Protein AF-A0A7S7UUS6-F1 (afdb_monomer_lite)

Structure (mmCIF, N/CA/C/O backbone):
data_AF-A0A7S7UUS6-F1
#
_entry.id   AF-A0A7S7UUS6-F1
#
loop_
_atom_site.group_PDB
_atom_site.id
_atom_site.type_symbol
_atom_site.label_atom_id
_atom_site.label_alt_id
_atom_site.label_comp_id
_atom_site.label_asym_id
_atom_site.label_entity_id
_atom_site.label_seq_id
_atom_site.pdbx_PDB_ins_code
_atom_site.Cartn_x
_atom_site.Cartn_y
_atom_site.Cartn_z
_atom_site.occupancy
_atom_site.B_iso_or_equiv
_atom_site.auth_seq_id
_atom_site.auth_comp_id
_atom_site.auth_asym_id
_atom_site.auth_atom_id
_atom_site.pdbx_PDB_model_num
ATOM 1 N N . MET A 1 1 ? 30.362 23.686 -60.561 1.00 50.06 1 MET A N 1
ATOM 2 C CA . MET A 1 1 ? 28.985 23.360 -60.130 1.00 50.06 1 MET A CA 1
ATOM 3 C C . MET A 1 1 ? 28.609 24.338 -59.029 1.00 50.06 1 MET A C 1
ATOM 5 O O . MET A 1 1 ? 29.158 24.234 -57.942 1.00 50.06 1 MET A O 1
ATOM 9 N N . VAL A 1 2 ? 27.792 25.351 -59.327 1.00 59.81 2 VAL A N 1
ATOM 10 C CA . VAL A 1 2 ? 27.367 26.347 -58.330 1.00 59.81 2 VAL A CA 1
ATOM 11 C C . VAL A 1 2 ? 26.085 25.824 -57.694 1.00 59.81 2 VAL A C 1
ATOM 13 O O . VAL A 1 2 ? 25.055 25.750 -58.357 1.00 59.81 2 VAL A O 1
ATOM 16 N N . ILE A 1 3 ? 26.161 25.392 -56.437 1.00 58.44 3 ILE A N 1
ATOM 17 C CA . ILE A 1 3 ? 24.969 25.032 -55.665 1.00 58.44 3 ILE A CA 1
ATOM 18 C C . ILE A 1 3 ? 24.222 26.340 -55.393 1.00 58.44 3 ILE A C 1
ATOM 20 O O . ILE A 1 3 ? 24.791 27.273 -54.828 1.00 58.44 3 ILE A O 1
ATOM 24 N N . SER A 1 4 ? 22.975 26.444 -55.849 1.00 74.62 4 SER A N 1
ATOM 25 C CA . SER A 1 4 ? 22.179 27.656 -55.666 1.00 74.62 4 SER A CA 1
ATOM 26 C C . SER A 1 4 ? 21.841 27.857 -54.185 1.00 74.62 4 SER A C 1
ATOM 28 O O . SER A 1 4 ? 21.568 26.901 -53.458 1.00 74.62 4 SER A O 1
ATOM 30 N N . ALA A 1 5 ? 21.822 29.113 -53.730 1.00 77.25 5 ALA A N 1
ATOM 31 C CA . ALA A 1 5 ? 21.493 29.464 -52.343 1.00 77.25 5 ALA A CA 1
ATOM 32 C C . ALA A 1 5 ? 20.128 28.903 -51.887 1.00 77.25 5 ALA A C 1
ATOM 34 O O . ALA A 1 5 ? 19.938 28.592 -50.714 1.00 77.25 5 ALA A O 1
ATOM 35 N N . ALA A 1 6 ? 19.198 28.700 -52.827 1.00 75.81 6 ALA A N 1
ATOM 36 C CA . ALA A 1 6 ? 17.907 28.067 -52.574 1.00 75.81 6 ALA A CA 1
ATOM 37 C C . ALA A 1 6 ? 18.034 26.595 -52.139 1.00 75.81 6 ALA A C 1
ATOM 39 O O . ALA A 1 6 ? 17.343 26.170 -51.216 1.00 75.81 6 ALA A O 1
ATOM 40 N N . VAL A 1 7 ? 18.945 25.832 -52.754 1.00 80.69 7 VAL A N 1
ATOM 41 C CA . VAL A 1 7 ? 19.199 24.430 -52.384 1.00 80.69 7 VAL A CA 1
ATOM 42 C C . VAL A 1 7 ? 19.843 24.355 -51.001 1.00 80.69 7 VAL A C 1
ATOM 44 O O . VAL A 1 7 ? 19.446 23.526 -50.187 1.00 80.69 7 VAL A O 1
ATOM 47 N N . LEU A 1 8 ? 20.775 25.263 -50.696 1.00 84.12 8 LEU A N 1
ATOM 48 C CA . LEU A 1 8 ? 21.410 25.325 -49.379 1.00 84.12 8 LEU A CA 1
ATOM 49 C C . LEU A 1 8 ? 20.392 25.646 -48.268 1.00 84.12 8 LEU A C 1
ATOM 51 O O . LEU A 1 8 ? 20.372 24.974 -47.239 1.00 84.12 8 LEU A O 1
ATOM 55 N N . ASN A 1 9 ? 19.497 26.611 -48.501 1.00 85.56 9 ASN A N 1
ATOM 56 C CA . ASN A 1 9 ? 18.439 26.961 -47.549 1.00 85.56 9 ASN A CA 1
ATOM 57 C C . ASN A 1 9 ? 17.437 25.818 -47.339 1.00 85.56 9 ASN A C 1
ATOM 59 O O . ASN A 1 9 ? 17.057 25.545 -46.202 1.00 85.56 9 ASN A O 1
ATOM 63 N N . ALA A 1 10 ? 17.040 25.115 -48.404 1.00 88.19 10 ALA A N 1
ATOM 64 C CA . ALA A 1 10 ? 16.138 23.971 -48.289 1.00 88.19 10 ALA A CA 1
ATOM 65 C C . ALA A 1 10 ? 16.752 22.843 -47.440 1.00 88.19 10 ALA A C 1
ATOM 67 O O . ALA A 1 10 ? 16.082 22.288 -46.570 1.00 88.19 10 ALA A O 1
ATOM 68 N N . VAL A 1 11 ? 18.043 22.549 -47.634 1.00 89.75 11 VAL A N 1
ATOM 69 C CA . VAL A 1 11 ? 18.764 21.537 -46.846 1.00 89.75 11 VAL A CA 1
ATOM 70 C C . VAL A 1 11 ? 18.838 21.931 -45.368 1.00 89.75 11 VAL A C 1
ATOM 72 O O . VAL A 1 11 ? 18.567 21.099 -44.503 1.00 89.75 11 VAL A O 1
ATOM 75 N N . LEU A 1 12 ? 19.130 23.198 -45.059 1.00 90.69 12 LEU A N 1
ATOM 76 C CA . LEU A 1 12 ? 19.185 23.683 -43.675 1.00 90.69 12 LEU A CA 1
ATOM 77 C C . LEU A 1 12 ? 17.830 23.586 -42.962 1.00 90.69 12 LEU A C 1
ATOM 79 O O . LEU A 1 12 ? 17.784 23.179 -41.803 1.00 90.69 12 LEU A O 1
ATOM 83 N N . VAL A 1 13 ? 16.726 23.894 -43.651 1.00 92.12 13 VAL A N 1
ATOM 84 C CA . VAL A 1 13 ? 15.372 23.759 -43.087 1.00 92.12 13 VAL A CA 1
ATOM 85 C C . VAL A 1 13 ? 15.042 22.298 -42.783 1.00 92.12 13 VAL A C 1
ATOM 87 O O . VAL A 1 13 ? 14.530 21.999 -41.706 1.00 92.12 13 VAL A O 1
ATOM 90 N N . VAL A 1 14 ? 15.372 21.373 -43.689 1.00 91.81 14 VAL A N 1
ATOM 91 C CA . VAL A 1 14 ? 15.135 19.937 -43.469 1.0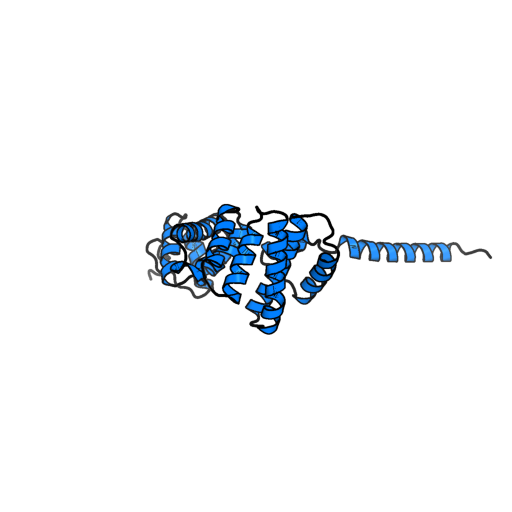0 91.81 14 VAL A CA 1
ATOM 92 C C . VAL A 1 14 ? 15.959 19.416 -42.291 1.00 91.81 14 VAL A C 1
ATOM 94 O O . VAL A 1 14 ? 15.425 18.698 -41.448 1.00 91.81 14 VAL A O 1
ATOM 97 N N . ILE A 1 15 ? 17.227 19.822 -42.177 1.00 92.81 15 ILE A N 1
ATOM 98 C CA . ILE A 1 15 ? 18.087 19.454 -41.043 1.00 92.81 15 ILE A CA 1
ATOM 99 C C . ILE A 1 15 ? 17.535 20.030 -39.732 1.00 92.81 15 ILE A C 1
ATOM 101 O O . ILE A 1 15 ? 17.472 19.314 -38.734 1.00 92.81 15 ILE A O 1
ATOM 105 N N . ALA A 1 16 ? 17.082 21.286 -39.728 1.00 89.06 16 ALA A N 1
ATOM 106 C CA . ALA A 1 16 ? 16.496 21.912 -38.547 1.00 89.06 16 ALA A CA 1
ATOM 107 C C . ALA A 1 16 ? 15.200 21.212 -38.106 1.00 89.06 16 ALA A C 1
ATOM 109 O O . ALA A 1 16 ? 15.020 20.955 -36.919 1.00 89.06 16 ALA A O 1
ATOM 110 N N . LEU A 1 17 ? 14.323 20.840 -39.044 1.00 89.62 17 LEU A N 1
ATOM 111 C CA . LEU A 1 17 ? 13.098 20.089 -38.747 1.00 89.62 17 LEU A CA 1
ATOM 112 C C . LEU A 1 17 ? 13.398 18.667 -38.249 1.00 89.62 17 LEU A C 1
ATOM 114 O O . LEU A 1 17 ? 12.774 18.207 -37.290 1.00 89.62 17 LEU A O 1
ATOM 118 N N . ALA A 1 18 ? 14.377 17.980 -38.841 1.00 87.50 18 ALA A N 1
ATOM 119 C CA . ALA A 1 18 ? 14.818 16.663 -38.382 1.00 87.50 18 ALA A CA 1
ATOM 120 C C . ALA A 1 18 ? 15.429 16.726 -36.970 1.00 87.50 18 ALA A C 1
ATOM 122 O O . ALA A 1 18 ? 15.147 15.882 -36.121 1.00 87.50 18 ALA A O 1
ATOM 123 N N . TRP A 1 19 ? 16.216 17.763 -36.681 1.00 87.81 19 TRP A N 1
ATOM 124 C CA . TRP A 1 19 ? 16.786 17.972 -35.354 1.00 87.81 19 TRP A CA 1
ATOM 125 C C . TRP A 1 19 ? 15.713 18.336 -34.325 1.00 87.81 19 TRP A C 1
ATOM 127 O O . TRP A 1 19 ? 15.674 17.737 -33.256 1.00 87.81 19 TRP A O 1
ATOM 137 N N . LEU A 1 20 ? 14.788 19.245 -34.654 1.00 83.25 20 LEU A N 1
ATOM 138 C CA . LEU A 1 20 ? 13.683 19.622 -33.768 1.00 83.25 20 LEU A CA 1
ATOM 139 C C . LEU A 1 20 ? 12.776 18.433 -33.449 1.00 83.25 20 LEU A C 1
ATOM 141 O O . LEU A 1 20 ? 12.403 18.258 -32.295 1.00 83.25 20 LEU A O 1
ATOM 145 N N . THR A 1 21 ? 12.459 17.587 -34.430 1.00 76.06 21 THR A N 1
ATOM 146 C CA . THR A 1 21 ? 11.671 16.366 -34.191 1.00 76.06 21 THR A CA 1
ATOM 147 C C . THR A 1 21 ? 12.442 15.350 -33.342 1.00 76.06 21 THR A C 1
ATOM 149 O O . THR A 1 21 ? 11.887 14.797 -32.391 1.00 76.06 21 THR A O 1
ATOM 152 N N . SER A 1 22 ? 13.741 15.161 -33.586 1.00 75.00 22 SER A N 1
ATOM 153 C CA . SER A 1 22 ? 14.595 14.301 -32.755 1.00 75.00 22 SER A CA 1
ATOM 154 C C . SER A 1 22 ? 14.717 14.805 -31.313 1.00 75.00 22 SER A C 1
ATOM 156 O O . SER A 1 22 ? 14.600 14.022 -30.374 1.00 75.00 22 SER A O 1
ATOM 158 N N . VAL A 1 23 ? 14.938 16.104 -31.110 1.00 72.75 23 VAL A N 1
ATOM 159 C CA . VAL A 1 23 ? 15.087 16.694 -29.774 1.00 72.75 23 VAL A CA 1
ATOM 160 C C . VAL A 1 23 ? 13.751 16.732 -29.049 1.00 72.75 23 VAL A C 1
ATOM 162 O O . VAL A 1 23 ? 13.701 16.312 -27.901 1.00 72.75 23 VAL A O 1
ATOM 165 N N . ALA A 1 24 ? 12.661 17.127 -29.713 1.00 62.81 24 ALA A N 1
ATOM 166 C CA . ALA A 1 24 ? 11.320 17.116 -29.130 1.00 62.81 24 ALA A CA 1
ATOM 167 C C . ALA A 1 24 ? 10.922 15.708 -28.665 1.00 62.81 24 ALA A C 1
ATOM 169 O O . ALA A 1 24 ? 10.444 15.525 -27.548 1.00 62.81 24 ALA A O 1
ATOM 170 N N . THR A 1 25 ? 11.180 14.675 -29.472 1.00 61.88 25 THR A N 1
ATOM 171 C CA . THR A 1 25 ? 10.894 13.293 -29.051 1.00 61.88 25 THR A CA 1
ATOM 172 C C . THR A 1 25 ? 11.763 12.812 -27.889 1.00 61.88 25 THR A C 1
ATOM 174 O O . THR A 1 25 ? 11.398 11.824 -27.256 1.00 61.88 25 THR A O 1
ATOM 177 N N . TYR A 1 26 ? 12.880 13.479 -27.590 1.00 59.19 26 TYR A N 1
ATOM 178 C CA . TYR A 1 26 ? 13.732 13.182 -26.440 1.00 59.19 26 TYR A CA 1
ATOM 179 C C . TYR A 1 26 ? 13.331 13.992 -25.198 1.00 59.19 26 TYR A C 1
ATOM 181 O O . TYR A 1 26 ? 13.219 13.427 -24.115 1.00 59.19 26 TYR A O 1
ATOM 189 N N . THR A 1 27 ? 13.053 15.290 -25.347 1.00 57.81 27 THR A N 1
ATOM 190 C CA . THR A 1 27 ? 12.687 16.189 -24.240 1.00 57.81 27 THR A CA 1
ATOM 191 C C . THR A 1 27 ? 11.261 15.986 -23.736 1.00 57.81 27 THR A C 1
ATOM 193 O O . THR A 1 27 ? 11.010 16.223 -22.559 1.00 57.81 27 THR A O 1
ATOM 196 N N . PHE A 1 28 ? 10.335 15.521 -24.582 1.00 55.62 28 PHE A N 1
ATOM 197 C CA . PHE A 1 28 ? 8.944 15.259 -24.188 1.00 55.62 28 PHE A CA 1
ATOM 198 C C . PHE A 1 28 ? 8.675 13.805 -23.771 1.00 55.62 28 PHE A C 1
ATOM 200 O O . PHE A 1 28 ? 7.521 13.437 -23.545 1.00 55.62 28 PHE A O 1
ATOM 207 N N . ARG A 1 29 ? 9.705 12.954 -23.651 1.00 57.94 29 ARG A N 1
ATOM 208 C CA . ARG A 1 29 ? 9.532 11.627 -23.042 1.00 57.94 29 ARG A CA 1
ATOM 209 C C . ARG A 1 29 ? 9.483 11.784 -21.523 1.00 57.94 29 ARG A C 1
ATOM 211 O O . ARG A 1 29 ? 10.458 12.276 -20.958 1.00 57.94 29 ARG A O 1
ATOM 218 N N . PRO A 1 30 ? 8.399 11.356 -20.853 1.00 60.53 30 PRO A N 1
ATOM 219 C CA . PRO A 1 30 ? 8.349 11.402 -19.400 1.00 60.53 30 PRO A CA 1
ATOM 220 C C . PRO A 1 30 ? 9.488 10.551 -18.837 1.00 60.53 30 PRO A C 1
ATOM 222 O O . PRO A 1 30 ? 9.716 9.421 -19.284 1.00 60.53 30 PRO A O 1
ATOM 225 N N . THR A 1 31 ? 10.233 11.103 -17.881 1.00 72.25 31 THR A N 1
ATOM 226 C CA . THR A 1 31 ? 11.317 10.360 -17.242 1.00 72.25 31 THR A CA 1
ATOM 227 C C . THR A 1 31 ? 10.737 9.220 -16.408 1.00 72.25 31 THR A C 1
ATOM 229 O O . THR A 1 31 ? 9.575 9.242 -15.997 1.00 72.25 31 THR A O 1
ATOM 232 N N . LEU A 1 32 ? 11.556 8.215 -16.095 1.00 69.62 32 LEU A N 1
ATOM 233 C CA . LEU A 1 32 ? 11.153 7.130 -15.195 1.00 69.62 32 LEU A CA 1
ATOM 234 C C . LEU A 1 32 ? 10.630 7.661 -13.847 1.00 69.62 32 LEU A C 1
ATOM 236 O O . LEU A 1 32 ? 9.709 7.096 -13.261 1.00 69.62 32 LEU A O 1
ATOM 240 N N . GLN A 1 33 ? 11.220 8.760 -13.376 1.00 68.75 33 GLN A N 1
ATOM 241 C CA . GLN A 1 33 ? 10.812 9.451 -12.161 1.00 68.75 33 GLN A CA 1
ATOM 242 C C . GLN A 1 33 ? 9.447 10.127 -12.322 1.00 68.75 33 GLN A C 1
ATOM 244 O O . GLN A 1 33 ? 8.624 10.021 -11.413 1.00 68.75 33 GLN A O 1
ATOM 249 N N . ASP A 1 34 ? 9.184 10.769 -13.462 1.00 72.25 34 ASP A N 1
ATOM 250 C CA . ASP A 1 34 ? 7.885 11.392 -13.727 1.00 72.25 34 ASP A CA 1
ATOM 251 C C . ASP A 1 34 ? 6.790 10.331 -13.709 1.00 72.25 34 ASP A C 1
ATOM 253 O O . ASP A 1 34 ? 5.823 10.461 -12.961 1.00 72.25 34 ASP A O 1
ATOM 257 N N . ILE A 1 35 ? 6.988 9.226 -14.430 1.00 74.62 35 ILE A N 1
ATOM 258 C CA . ILE A 1 35 ? 6.028 8.116 -14.488 1.00 74.62 35 ILE A CA 1
ATOM 259 C C . ILE A 1 35 ? 5.800 7.526 -13.100 1.00 74.62 35 ILE A C 1
ATOM 261 O O . ILE A 1 35 ? 4.656 7.390 -12.680 1.00 74.62 35 ILE A O 1
ATOM 265 N N . ALA A 1 36 ? 6.866 7.237 -12.349 1.00 65.00 36 ALA A N 1
ATOM 266 C CA . ALA A 1 36 ? 6.735 6.771 -10.973 1.00 65.00 36 ALA A CA 1
ATOM 267 C C . ALA A 1 36 ? 5.940 7.769 -10.108 1.00 65.00 36 ALA A C 1
ATOM 269 O O . ALA A 1 36 ? 5.093 7.353 -9.322 1.00 65.00 36 ALA A O 1
ATOM 270 N N . SER A 1 37 ? 6.138 9.079 -10.291 1.00 66.38 37 SER A N 1
ATOM 271 C CA . SER A 1 37 ? 5.377 10.112 -9.577 1.00 66.38 37 SER A CA 1
ATOM 272 C C . SER A 1 37 ? 3.889 10.130 -9.933 1.00 66.38 37 SER A C 1
ATOM 274 O O . SER A 1 37 ? 3.052 10.249 -9.039 1.00 66.38 37 SER A O 1
ATOM 276 N N . HIS A 1 38 ? 3.548 9.955 -11.210 1.00 73.75 38 HIS A N 1
ATOM 277 C CA . HIS A 1 38 ? 2.165 9.862 -11.669 1.00 73.75 38 HIS A CA 1
ATOM 278 C C . HIS A 1 38 ? 1.498 8.570 -11.170 1.00 73.75 38 HIS A C 1
ATOM 280 O O . HIS A 1 38 ? 0.362 8.596 -10.695 1.00 73.75 38 HIS A O 1
ATOM 286 N N . LEU A 1 39 ? 2.229 7.451 -11.164 1.00 70.12 39 LEU A N 1
ATOM 287 C CA . LEU A 1 39 ? 1.765 6.187 -10.587 1.00 70.12 39 LEU A CA 1
ATOM 288 C C . LEU A 1 39 ? 1.494 6.298 -9.084 1.00 70.12 39 LEU A C 1
ATOM 290 O O . LEU A 1 39 ? 0.480 5.791 -8.607 1.00 70.12 39 LEU A O 1
ATOM 294 N N . MET A 1 40 ? 2.349 7.008 -8.342 1.00 64.94 40 MET A N 1
ATOM 295 C CA . MET A 1 40 ? 2.120 7.295 -6.922 1.00 64.94 40 MET A CA 1
ATOM 296 C C . MET A 1 40 ? 0.867 8.156 -6.684 1.00 64.94 40 MET A C 1
ATOM 298 O O . MET A 1 40 ? 0.276 8.071 -5.611 1.00 64.94 40 MET A O 1
ATOM 302 N N . ARG A 1 41 ? 0.423 8.944 -7.675 1.00 67.31 41 ARG A N 1
ATOM 303 C CA . ARG A 1 41 ? -0.845 9.700 -7.641 1.00 67.31 41 ARG A CA 1
ATOM 304 C C . ARG A 1 41 ? -2.073 8.875 -8.050 1.00 67.31 41 ARG A C 1
ATOM 306 O O . ARG A 1 41 ? -3.181 9.403 -8.055 1.00 67.31 41 ARG A O 1
ATOM 313 N N . GLY A 1 42 ? -1.900 7.593 -8.376 1.00 63.09 42 GLY A N 1
ATOM 314 C CA . GLY A 1 42 ? -2.994 6.708 -8.784 1.00 63.09 42 GLY A CA 1
ATOM 315 C C . GLY A 1 42 ? -3.445 6.898 -10.234 1.00 63.09 42 GLY A C 1
ATOM 316 O O . GLY A 1 42 ? -4.527 6.439 -10.604 1.00 63.09 42 GLY A O 1
ATOM 317 N N . GLU A 1 43 ? -2.638 7.561 -11.066 1.00 71.81 43 GLU A N 1
ATOM 318 C CA . GLU A 1 43 ? -2.938 7.707 -12.487 1.00 71.81 43 GLU A CA 1
ATOM 319 C C . GLU A 1 43 ? -2.866 6.348 -13.200 1.00 71.81 43 GLU A C 1
ATOM 321 O O . GLU A 1 43 ? -1.993 5.511 -12.941 1.00 71.81 43 GLU A O 1
ATOM 326 N N . ARG A 1 44 ? -3.819 6.110 -14.107 1.00 70.38 44 ARG A N 1
ATOM 327 C CA . ARG A 1 44 ? -3.876 4.871 -14.886 1.00 70.38 44 ARG A CA 1
ATOM 328 C C . ARG A 1 44 ? -2.914 4.967 -16.061 1.00 70.38 44 ARG A C 1
ATOM 330 O O . ARG A 1 44 ? -3.016 5.882 -16.870 1.00 70.38 44 ARG A O 1
ATOM 337 N N . TYR A 1 45 ? -2.031 3.983 -16.168 1.00 77.38 45 TYR A N 1
ATOM 338 C CA . TYR A 1 45 ? -1.130 3.815 -17.302 1.00 77.38 45 TYR A CA 1
ATOM 339 C C . TYR A 1 45 ? -1.433 2.513 -18.028 1.00 77.38 45 TYR A C 1
ATOM 341 O O . TYR A 1 45 ? -1.765 1.505 -17.397 1.00 77.38 45 TYR A O 1
ATOM 349 N N . ASP A 1 46 ? -1.275 2.560 -19.348 1.00 81.81 46 ASP A N 1
ATOM 350 C CA . ASP A 1 46 ? -1.316 1.385 -20.205 1.00 81.81 46 ASP A CA 1
ATOM 351 C C . ASP A 1 46 ? -0.167 0.421 -19.867 1.00 81.81 46 ASP A C 1
ATOM 353 O O . ASP A 1 46 ? 0.994 0.824 -19.746 1.00 81.81 46 ASP A O 1
ATOM 357 N N . SER A 1 47 ? -0.498 -0.861 -19.708 1.00 82.81 47 SER A N 1
ATOM 358 C CA . SER A 1 47 ? 0.471 -1.888 -19.318 1.00 82.81 47 SER A CA 1
ATOM 359 C C . SER A 1 47 ? 1.543 -2.093 -20.391 1.00 82.81 47 SER A C 1
ATOM 361 O O . SER A 1 47 ? 2.714 -2.242 -20.044 1.00 82.81 47 SER A O 1
ATOM 363 N N . ALA A 1 48 ? 1.186 -2.021 -21.681 1.00 84.62 48 ALA A N 1
ATOM 364 C CA . ALA A 1 48 ? 2.153 -2.199 -22.764 1.00 84.62 48 ALA A CA 1
ATOM 365 C C . ALA A 1 48 ? 3.174 -1.048 -22.810 1.00 84.62 48 ALA A C 1
ATOM 367 O O . ALA A 1 48 ? 4.368 -1.284 -23.012 1.00 84.62 48 ALA A O 1
ATOM 368 N N . ALA A 1 49 ? 2.740 0.189 -22.550 1.00 83.88 49 ALA A N 1
ATOM 369 C CA . ALA A 1 49 ? 3.647 1.324 -22.399 1.00 83.88 49 ALA A CA 1
ATOM 370 C C . ALA A 1 49 ? 4.634 1.127 -21.231 1.00 83.88 49 ALA A C 1
ATOM 372 O O . ALA A 1 49 ? 5.839 1.332 -21.398 1.00 83.88 49 ALA A O 1
ATOM 373 N N . LEU A 1 50 ? 4.149 0.688 -20.063 1.00 85.19 50 LEU A N 1
ATOM 374 C CA . LEU A 1 50 ? 4.998 0.423 -18.895 1.00 85.19 50 LEU A CA 1
ATOM 375 C C . LEU A 1 50 ? 6.014 -0.703 -19.154 1.00 85.19 50 LEU A C 1
ATOM 377 O O . LEU A 1 50 ? 7.171 -0.586 -18.744 1.00 85.19 50 LEU A O 1
ATOM 381 N N . ASP A 1 51 ? 5.627 -1.749 -19.884 1.00 84.75 51 ASP A N 1
ATOM 382 C CA . ASP A 1 51 ? 6.526 -2.847 -20.264 1.00 84.75 51 ASP A CA 1
ATOM 383 C C . ASP A 1 51 ? 7.674 -2.387 -21.166 1.00 84.75 51 ASP A C 1
ATOM 385 O O . ASP A 1 51 ? 8.833 -2.769 -20.966 1.00 84.75 51 ASP A O 1
ATOM 389 N N . GLN A 1 52 ? 7.388 -1.508 -22.130 1.00 84.75 52 GLN A N 1
ATOM 390 C CA . GLN A 1 52 ? 8.425 -0.919 -22.983 1.00 84.75 52 GLN A CA 1
ATOM 391 C C . GLN A 1 52 ? 9.424 -0.075 -22.183 1.00 84.75 52 GLN A C 1
ATOM 393 O O . GLN A 1 52 ? 10.600 -0.005 -22.536 1.00 84.75 52 GLN A O 1
ATOM 398 N N . ILE A 1 53 ? 8.979 0.569 -21.105 1.00 82.94 53 ILE A N 1
ATOM 399 C CA . ILE A 1 53 ? 9.850 1.373 -20.244 1.00 82.94 53 ILE A CA 1
ATOM 400 C C . ILE A 1 53 ? 10.743 0.468 -19.392 1.00 82.94 53 ILE A C 1
ATOM 402 O O . ILE A 1 53 ? 11.961 0.650 -19.367 1.00 82.94 53 ILE A O 1
ATOM 406 N N . VAL A 1 54 ? 10.161 -0.528 -18.717 1.00 83.06 54 VAL A N 1
ATOM 407 C CA . VAL A 1 54 ? 10.920 -1.420 -17.824 1.00 83.06 54 VAL A CA 1
ATOM 408 C C . VAL A 1 54 ? 11.909 -2.283 -18.599 1.00 83.06 54 VAL A C 1
ATOM 410 O O . VAL A 1 54 ? 13.013 -2.496 -18.109 1.00 83.06 54 VAL A O 1
ATOM 413 N N . SER A 1 55 ? 11.563 -2.738 -19.806 1.00 81.88 55 SER A N 1
ATOM 414 C CA . SER A 1 55 ? 12.481 -3.522 -20.646 1.00 81.88 55 SER A CA 1
ATOM 415 C C . SER A 1 55 ? 13.736 -2.740 -21.048 1.00 81.88 55 SER A C 1
ATOM 417 O O . SER A 1 55 ? 14.820 -3.314 -21.053 1.00 81.88 55 SER A O 1
ATOM 419 N N . ARG A 1 56 ? 13.622 -1.429 -21.302 1.00 77.69 56 ARG A N 1
ATOM 420 C CA . ARG A 1 56 ? 14.768 -0.555 -21.623 1.00 77.69 56 ARG A CA 1
ATOM 421 C C . ARG A 1 56 ? 15.635 -0.232 -20.409 1.00 77.69 56 ARG A C 1
ATOM 423 O O . ARG A 1 56 ? 16.848 -0.152 -20.519 1.00 77.69 56 ARG A O 1
ATOM 430 N N . VAL A 1 57 ? 15.018 -0.020 -19.248 1.00 73.38 57 VAL A N 1
ATOM 431 C CA . VAL A 1 57 ? 15.748 0.347 -18.023 1.00 73.38 57 VAL A CA 1
ATOM 432 C C . VAL A 1 57 ? 16.356 -0.878 -17.336 1.00 73.38 57 VAL A C 1
ATOM 434 O O . VAL A 1 57 ? 17.420 -0.791 -16.727 1.00 73.38 57 VAL A O 1
ATOM 437 N N . GLY A 1 58 ? 15.691 -2.031 -17.429 1.00 62.66 58 GLY A N 1
ATOM 438 C CA . GLY A 1 58 ? 16.125 -3.280 -16.809 1.00 62.66 58 GLY A CA 1
ATOM 439 C C . GLY A 1 58 ? 17.424 -3.842 -17.389 1.00 62.66 58 GLY A C 1
ATOM 440 O O . GLY A 1 58 ? 18.150 -4.511 -16.657 1.00 62.66 58 GLY A O 1
ATOM 441 N N . SER A 1 59 ? 17.738 -3.545 -18.655 1.00 58.50 59 SER A N 1
ATOM 442 C CA . SER A 1 59 ? 19.005 -3.923 -19.294 1.00 58.50 59 SER A CA 1
ATOM 443 C C . SER A 1 59 ? 20.181 -3.029 -18.885 1.00 58.50 59 SER A C 1
ATOM 445 O O . SER A 1 59 ? 21.307 -3.514 -18.813 1.00 58.50 59 SER A O 1
ATOM 447 N N . ASP A 1 60 ? 19.912 -1.761 -18.554 1.00 54.53 60 ASP A N 1
ATOM 448 C CA . ASP A 1 60 ? 20.929 -0.725 -18.308 1.00 54.53 60 ASP A CA 1
ATOM 449 C C . ASP A 1 60 ? 21.147 -0.409 -16.819 1.00 54.53 60 ASP A C 1
ATOM 451 O O . ASP A 1 60 ? 21.962 0.449 -16.475 1.00 54.53 60 ASP A O 1
ATOM 455 N N . ALA A 1 61 ? 20.444 -1.098 -15.910 1.00 57.47 61 ALA A N 1
ATOM 456 C CA . ALA A 1 61 ? 20.648 -1.009 -14.462 1.00 57.47 61 ALA A CA 1
ATOM 457 C C . ALA A 1 61 ? 21.997 -1.646 -14.073 1.00 57.47 61 ALA A C 1
ATOM 459 O O . ALA A 1 61 ? 22.057 -2.755 -13.537 1.00 57.47 61 ALA A O 1
ATOM 460 N N . GLY A 1 62 ? 23.069 -0.937 -14.425 1.00 58.06 62 GLY A N 1
ATOM 461 C CA . GLY A 1 62 ? 24.446 -1.393 -14.447 1.00 58.06 62 GLY A CA 1
ATOM 462 C C . GLY A 1 62 ? 25.061 -1.723 -13.089 1.00 58.06 62 GLY A C 1
ATOM 463 O O . GLY A 1 62 ? 24.406 -1.848 -12.055 1.00 58.06 62 GLY A O 1
ATOM 464 N N . TRP A 1 63 ? 26.382 -1.878 -13.136 1.00 57.94 63 TRP A N 1
ATOM 465 C CA . TRP A 1 63 ? 27.259 -2.381 -12.076 1.00 57.94 63 TRP A CA 1
ATOM 466 C C . TRP A 1 63 ? 27.140 -1.646 -10.726 1.00 57.94 63 TRP A C 1
ATOM 468 O O . TRP A 1 63 ? 27.383 -2.247 -9.681 1.00 57.94 63 TRP A O 1
ATOM 478 N N . PHE A 1 64 ? 26.717 -0.377 -10.723 1.00 71.00 64 PHE A N 1
ATOM 479 C CA . PHE A 1 64 ? 26.557 0.416 -9.504 1.00 71.00 64 PHE A CA 1
ATOM 480 C C . PHE A 1 64 ? 25.138 0.319 -8.921 1.00 71.00 64 PHE A C 1
ATOM 482 O O . PHE A 1 64 ? 24.122 0.326 -9.618 1.00 71.00 64 PHE A O 1
ATOM 489 N N . CYS A 1 65 ? 25.061 0.228 -7.596 1.00 87.38 65 CYS A N 1
ATOM 490 C CA . CYS A 1 65 ? 23.807 0.287 -6.857 1.00 87.38 65 CYS A CA 1
ATOM 491 C C . CYS A 1 65 ? 23.261 1.729 -6.866 1.00 87.38 65 CYS A C 1
ATOM 493 O O . CYS A 1 65 ? 23.772 2.590 -6.160 1.00 87.38 65 CYS A O 1
ATOM 495 N N . ASP A 1 66 ? 22.218 1.979 -7.669 1.00 89.44 66 ASP A N 1
ATOM 496 C CA . ASP A 1 66 ? 21.390 3.193 -7.609 1.00 89.44 66 ASP A CA 1
ATOM 497 C C . ASP A 1 66 ? 20.023 2.868 -6.966 1.00 89.44 66 ASP A C 1
ATOM 499 O O . ASP A 1 66 ? 19.152 2.279 -7.624 1.00 89.44 66 ASP A O 1
ATOM 503 N N . PRO A 1 67 ? 19.805 3.232 -5.687 1.00 90.62 67 PRO A N 1
ATOM 504 C CA . PRO A 1 67 ? 18.541 2.988 -4.997 1.00 90.62 67 PRO A CA 1
ATOM 505 C C . PRO A 1 67 ? 17.340 3.680 -5.646 1.00 90.62 67 PRO A C 1
ATOM 507 O O . PRO A 1 67 ? 16.259 3.094 -5.703 1.00 90.62 67 PRO A O 1
ATOM 510 N N . LYS A 1 68 ? 17.508 4.899 -6.180 1.00 89.56 68 LYS A N 1
ATOM 511 C CA . LYS A 1 68 ? 16.402 5.672 -6.768 1.00 89.56 68 LYS A CA 1
ATOM 512 C C . LYS A 1 68 ? 15.917 5.018 -8.053 1.00 89.56 68 LYS A C 1
ATOM 514 O O . LYS A 1 68 ? 14.712 4.838 -8.236 1.00 89.56 68 LYS A O 1
ATOM 519 N N . LEU A 1 69 ? 16.852 4.619 -8.916 1.00 88.38 69 LEU A N 1
ATOM 520 C CA . LEU A 1 69 ? 16.535 3.889 -10.140 1.00 88.38 69 LEU A CA 1
ATOM 521 C C . LEU A 1 69 ? 15.814 2.575 -9.821 1.00 88.38 69 LEU A C 1
ATOM 523 O O . LEU A 1 69 ? 14.743 2.303 -10.368 1.00 88.38 69 LEU A O 1
ATOM 527 N N . ARG A 1 70 ? 16.360 1.781 -8.890 1.00 90.56 70 ARG A N 1
ATOM 528 C CA . ARG A 1 70 ? 15.773 0.495 -8.480 1.00 90.56 70 ARG A CA 1
ATOM 529 C C . ARG A 1 70 ? 14.383 0.661 -7.870 1.00 90.56 70 ARG A C 1
ATOM 531 O O . ARG A 1 70 ? 13.497 -0.135 -8.176 1.00 90.56 70 ARG A O 1
ATOM 538 N N . ARG A 1 71 ? 14.166 1.709 -7.070 1.00 91.56 71 ARG A N 1
ATOM 539 C CA . ARG A 1 71 ? 12.851 2.048 -6.518 1.00 91.56 71 ARG A CA 1
ATOM 540 C C . ARG A 1 71 ? 11.843 2.350 -7.618 1.00 91.56 71 ARG A C 1
ATOM 542 O O . ARG A 1 71 ? 10.749 1.799 -7.600 1.00 91.56 71 ARG A O 1
ATOM 549 N N . ASN A 1 72 ? 12.212 3.173 -8.595 1.00 89.75 72 ASN A N 1
ATOM 550 C CA . ASN A 1 72 ? 11.311 3.519 -9.693 1.00 89.75 72 ASN A CA 1
ATOM 551 C C . ASN A 1 72 ? 10.963 2.291 -10.554 1.00 89.75 72 ASN A C 1
ATOM 553 O O . ASN A 1 72 ? 9.802 2.104 -10.914 1.00 89.75 72 ASN A O 1
ATOM 557 N N . VAL A 1 73 ? 11.935 1.411 -10.823 1.00 90.62 73 VAL A N 1
ATOM 558 C CA . VAL A 1 73 ? 11.684 0.127 -11.504 1.00 90.62 73 VAL A CA 1
ATOM 559 C C . VAL A 1 73 ? 10.718 -0.744 -10.698 1.00 90.62 73 VAL A C 1
ATOM 561 O O . VAL A 1 73 ? 9.774 -1.294 -11.267 1.00 90.62 73 VAL A O 1
ATOM 564 N N . LEU A 1 74 ? 10.916 -0.851 -9.380 1.00 92.56 74 LEU A N 1
ATOM 565 C CA . LEU A 1 74 ? 10.017 -1.603 -8.508 1.00 92.56 74 LEU A CA 1
ATOM 566 C C . LEU A 1 74 ? 8.590 -1.036 -8.538 1.00 92.56 74 LEU A C 1
ATOM 568 O O . LEU A 1 74 ? 7.646 -1.806 -8.678 1.00 92.56 74 LEU A O 1
ATOM 572 N N . LEU A 1 75 ? 8.423 0.288 -8.463 1.00 90.38 75 LEU A N 1
ATOM 573 C CA . LEU A 1 75 ? 7.109 0.941 -8.516 1.00 90.38 75 LEU A CA 1
ATOM 574 C C . LEU A 1 75 ? 6.350 0.622 -9.807 1.00 90.38 75 LEU A C 1
ATOM 576 O O . LEU A 1 75 ? 5.153 0.338 -9.770 1.00 90.38 75 LEU A O 1
ATOM 580 N N . ILE A 1 76 ? 7.041 0.611 -10.947 1.00 89.62 76 ILE A N 1
ATOM 581 C CA . ILE A 1 76 ? 6.407 0.274 -12.224 1.00 89.62 76 ILE A CA 1
ATOM 582 C C . ILE A 1 76 ? 6.019 -1.206 -12.267 1.00 89.62 76 ILE A C 1
ATOM 584 O O . ILE A 1 76 ? 4.899 -1.529 -12.660 1.00 89.62 76 ILE A O 1
ATOM 588 N N . ARG A 1 77 ? 6.896 -2.108 -11.807 1.00 92.31 77 ARG A N 1
ATOM 589 C CA . ARG A 1 77 ? 6.586 -3.547 -11.712 1.00 92.31 77 ARG A CA 1
ATOM 590 C C . ARG A 1 77 ? 5.398 -3.814 -10.781 1.00 92.31 77 ARG A C 1
ATOM 592 O O . ARG A 1 77 ? 4.526 -4.608 -11.121 1.00 92.31 77 ARG A O 1
ATOM 599 N N . LEU A 1 78 ? 5.315 -3.102 -9.657 1.00 90.81 78 LEU A N 1
ATOM 600 C CA . LEU A 1 78 ? 4.169 -3.150 -8.746 1.00 90.81 78 LEU A CA 1
ATOM 601 C C . LEU A 1 78 ? 2.881 -2.674 -9.423 1.00 90.81 78 LEU A C 1
ATOM 603 O O . LEU A 1 78 ? 1.843 -3.313 -9.260 1.00 90.81 78 LEU A O 1
ATOM 607 N N . ARG A 1 79 ? 2.927 -1.590 -10.213 1.00 88.75 79 ARG A N 1
ATOM 608 C CA . ARG A 1 79 ? 1.745 -1.137 -10.961 1.00 88.75 79 ARG A CA 1
ATOM 609 C C . ARG A 1 79 ? 1.308 -2.162 -11.997 1.00 88.75 79 ARG A C 1
ATOM 611 O O . ARG A 1 79 ? 0.119 -2.435 -12.095 1.00 88.75 79 ARG A O 1
ATOM 618 N N . LEU A 1 80 ? 2.246 -2.733 -12.742 1.00 90.56 80 LEU A N 1
ATOM 619 C CA . LEU A 1 80 ? 1.966 -3.774 -13.728 1.00 90.56 80 LEU A CA 1
ATOM 620 C C . LEU A 1 80 ? 1.286 -4.994 -13.088 1.00 90.56 80 LEU A C 1
ATOM 622 O O . LEU A 1 80 ? 0.273 -5.472 -13.597 1.00 90.56 80 LEU A O 1
ATOM 626 N N . LEU A 1 81 ? 1.780 -5.439 -11.929 1.00 90.62 81 LEU A N 1
ATOM 627 C CA . LEU A 1 81 ? 1.137 -6.492 -11.142 1.00 90.62 81 LEU A CA 1
ATOM 628 C C . LEU A 1 81 ? -0.258 -6.067 -10.641 1.00 90.62 81 LEU A C 1
ATOM 630 O O . LEU A 1 81 ? -1.195 -6.861 -10.695 1.00 90.62 81 LEU A O 1
ATOM 634 N N . SER A 1 82 ? -0.422 -4.815 -10.194 1.00 86.81 82 SER A N 1
ATOM 635 C CA . SER A 1 82 ? -1.728 -4.262 -9.796 1.00 86.81 82 SER A CA 1
ATOM 636 C C . SER A 1 82 ? -2.725 -4.266 -10.952 1.00 86.81 82 SER A C 1
ATOM 638 O O . SER A 1 82 ? -3.866 -4.666 -10.756 1.00 86.81 82 SER A O 1
ATOM 640 N N . ASN A 1 83 ? -2.303 -3.863 -12.155 1.00 88.62 83 ASN A N 1
ATOM 641 C CA . ASN A 1 83 ? -3.140 -3.869 -13.354 1.00 88.62 83 ASN A CA 1
ATOM 642 C C . ASN A 1 83 ? -3.611 -5.293 -13.686 1.00 88.62 83 ASN A C 1
ATOM 644 O O . ASN A 1 83 ? -4.794 -5.491 -13.947 1.00 88.62 83 ASN A O 1
ATOM 648 N N . ALA A 1 84 ? -2.711 -6.284 -13.636 1.00 90.06 84 ALA A N 1
ATOM 649 C CA . ALA A 1 84 ? -3.063 -7.687 -13.865 1.00 90.06 84 ALA A CA 1
ATOM 650 C C . ALA A 1 84 ? -4.081 -8.195 -12.828 1.00 90.06 84 ALA A C 1
ATOM 652 O O . ALA A 1 84 ? -5.054 -8.859 -13.180 1.00 90.06 84 ALA A O 1
ATOM 653 N N . PHE A 1 85 ? -3.908 -7.806 -11.560 1.00 86.19 85 PHE A N 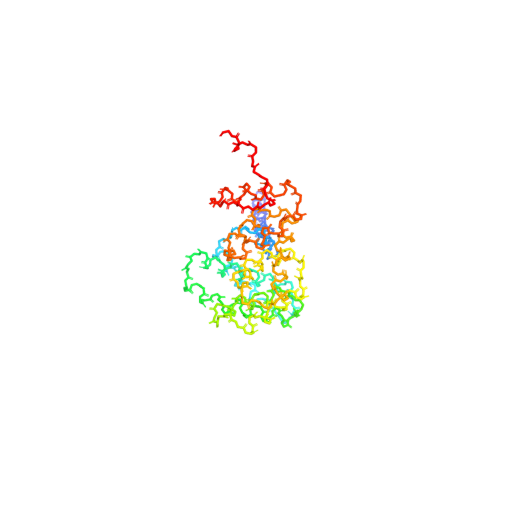1
ATOM 654 C CA . PHE A 1 85 ? -4.849 -8.133 -10.491 1.00 86.19 85 PHE A CA 1
ATOM 655 C C . PHE A 1 85 ? -6.221 -7.470 -10.685 1.00 86.19 85 PHE A C 1
ATOM 657 O O . PHE A 1 85 ? -7.247 -8.131 -10.544 1.00 86.19 85 PHE A O 1
ATOM 664 N N . GLU A 1 86 ? -6.253 -6.180 -11.024 1.00 85.69 86 GLU A N 1
ATOM 665 C CA . GLU A 1 86 ? -7.486 -5.434 -11.314 1.00 85.69 86 GLU A CA 1
ATOM 666 C C . GLU A 1 86 ? -8.236 -6.015 -12.526 1.00 85.69 86 GLU A C 1
ATOM 668 O O . GLU A 1 86 ? -9.466 -6.014 -12.537 1.00 85.69 86 GLU A O 1
ATOM 673 N N . ALA A 1 87 ? -7.509 -6.540 -13.517 1.00 89.75 87 ALA A N 1
ATOM 674 C CA . ALA A 1 87 ? -8.068 -7.185 -14.704 1.00 89.75 87 ALA A CA 1
ATOM 675 C C . ALA A 1 87 ? -8.484 -8.653 -14.487 1.00 89.75 87 ALA A C 1
ATOM 677 O O . ALA A 1 87 ? -9.164 -9.219 -15.341 1.00 89.75 87 ALA A O 1
ATOM 678 N N . GLY A 1 88 ? -8.083 -9.281 -13.375 1.00 90.12 88 GLY A N 1
ATOM 679 C CA . GLY A 1 88 ? -8.295 -10.714 -13.145 1.00 90.12 88 GLY A CA 1
ATOM 680 C C . GLY A 1 88 ? -7.484 -11.622 -14.080 1.00 90.12 88 GLY A C 1
ATOM 681 O O . GLY A 1 88 ? -7.872 -12.767 -14.303 1.00 90.12 88 GLY A O 1
ATOM 682 N N . ASP A 1 89 ? -6.373 -11.128 -14.635 1.00 93.00 89 ASP A N 1
ATOM 683 C CA . ASP A 1 89 ? -5.514 -11.878 -15.556 1.00 93.00 89 ASP A CA 1
ATOM 684 C C . ASP A 1 89 ? -4.480 -12.702 -14.776 1.00 93.00 89 ASP A C 1
ATOM 686 O O . ASP A 1 89 ? -3.387 -12.231 -14.445 1.00 93.00 89 ASP A O 1
ATOM 690 N N . ALA A 1 90 ? -4.841 -13.950 -14.469 1.00 91.62 90 ALA A N 1
ATOM 691 C CA . ALA A 1 90 ? -3.988 -14.868 -13.719 1.00 91.62 90 ALA A CA 1
ATOM 692 C C . ALA A 1 90 ? -2.648 -15.149 -14.424 1.00 91.62 90 ALA A C 1
ATOM 694 O O . ALA A 1 90 ? -1.612 -15.192 -13.765 1.00 91.62 90 ALA A O 1
ATOM 695 N N . ALA A 1 91 ? -2.639 -15.267 -15.757 1.00 92.88 91 ALA A N 1
ATOM 696 C CA . ALA A 1 91 ? -1.418 -15.545 -16.512 1.00 92.88 91 ALA A CA 1
ATOM 697 C C . ALA A 1 91 ? -0.443 -14.359 -16.455 1.00 92.88 91 ALA A C 1
ATOM 699 O O . ALA A 1 91 ? 0.760 -14.541 -16.252 1.00 92.88 91 ALA A O 1
ATOM 700 N N . ALA A 1 92 ? -0.957 -13.131 -16.576 1.00 92.25 92 ALA A N 1
ATOM 701 C CA . ALA A 1 92 ? -0.141 -11.941 -16.375 1.00 92.25 92 ALA A CA 1
ATOM 702 C C . ALA A 1 92 ? 0.353 -11.833 -14.925 1.00 92.25 92 ALA A C 1
ATOM 704 O O . ALA A 1 92 ? 1.510 -11.480 -14.705 1.00 92.25 92 ALA A O 1
ATOM 705 N N . MET A 1 93 ? -0.474 -12.163 -13.929 1.00 90.81 93 MET A N 1
ATOM 706 C CA . MET A 1 93 ? -0.044 -12.163 -12.527 1.00 90.81 93 MET A CA 1
ATOM 707 C C . MET A 1 93 ? 1.127 -13.124 -12.283 1.00 90.81 93 MET A C 1
ATOM 709 O O . MET A 1 93 ? 2.133 -12.698 -11.712 1.00 90.81 93 MET A O 1
ATOM 713 N N . ASP A 1 94 ? 1.032 -14.367 -12.760 1.00 91.56 94 AS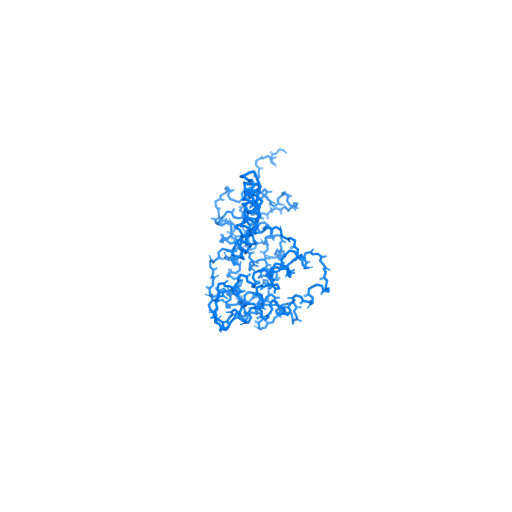P A N 1
ATOM 714 C CA . ASP A 1 94 ? 2.083 -15.382 -12.611 1.00 91.56 94 ASP A CA 1
ATOM 715 C C . ASP A 1 94 ? 3.397 -14.948 -13.273 1.00 91.56 94 ASP A C 1
ATOM 717 O O . ASP A 1 94 ? 4.480 -15.182 -12.736 1.00 91.56 94 ASP A O 1
ATOM 721 N N . LEU A 1 95 ? 3.309 -14.238 -14.402 1.00 91.69 95 LEU A N 1
ATOM 722 C CA . LEU A 1 95 ? 4.473 -13.678 -15.083 1.00 91.69 95 LEU A CA 1
ATOM 723 C C . LEU A 1 95 ? 5.117 -12.518 -14.304 1.00 91.69 95 LEU A C 1
ATOM 725 O O . LEU A 1 95 ? 6.341 -12.406 -14.268 1.00 91.69 95 LEU A O 1
ATOM 729 N N . ARG A 1 96 ? 4.322 -11.625 -13.696 1.00 92.44 96 ARG A N 1
ATOM 730 C CA . ARG A 1 96 ? 4.834 -10.392 -13.057 1.00 92.44 96 ARG A CA 1
ATOM 731 C C . ARG A 1 96 ? 5.267 -10.566 -11.610 1.00 92.44 96 ARG A C 1
ATOM 733 O O . ARG A 1 96 ? 6.042 -9.749 -11.108 1.00 92.44 96 ARG A O 1
ATOM 740 N N . LEU A 1 97 ? 4.770 -11.587 -10.925 1.00 93.88 97 LEU A N 1
ATOM 741 C CA . LEU A 1 97 ? 5.058 -11.793 -9.511 1.00 93.88 97 LEU A CA 1
ATOM 742 C C . LEU A 1 97 ? 6.559 -12.028 -9.240 1.00 93.88 97 LEU A C 1
ATOM 744 O O . LEU A 1 97 ? 7.103 -11.308 -8.396 1.00 93.88 97 LEU A O 1
ATOM 748 N N . PRO A 1 98 ? 7.274 -12.903 -9.984 1.00 94.19 98 PRO A N 1
ATOM 749 C CA . PRO A 1 98 ? 8.721 -13.070 -9.822 1.00 94.19 98 PRO A CA 1
ATOM 750 C C . PRO A 1 98 ? 9.497 -11.777 -10.096 1.00 94.19 98 PRO A C 1
ATOM 752 O O . PRO A 1 98 ? 10.436 -11.446 -9.375 1.00 94.19 98 PRO A O 1
ATOM 755 N N . ASP A 1 99 ? 9.057 -10.993 -11.085 1.00 92.75 99 ASP A N 1
ATOM 756 C CA . ASP A 1 99 ? 9.670 -9.712 -11.428 1.00 92.75 99 ASP A CA 1
ATOM 757 C C . ASP A 1 99 ? 9.607 -8.704 -10.273 1.00 92.75 99 ASP A C 1
ATOM 759 O O . ASP A 1 99 ? 10.583 -7.993 -10.004 1.00 92.75 99 ASP A O 1
ATOM 763 N N . VAL A 1 100 ? 8.468 -8.624 -9.583 1.00 94.94 100 VAL A N 1
ATOM 764 C CA . VAL A 1 100 ? 8.322 -7.781 -8.390 1.00 94.94 100 VAL A CA 1
ATOM 765 C C . VAL A 1 100 ? 9.219 -8.290 -7.266 1.00 94.94 100 VAL A C 1
ATOM 767 O O . VAL A 1 100 ? 9.940 -7.491 -6.664 1.00 94.94 100 VAL A O 1
ATOM 770 N N . THR A 1 101 ? 9.230 -9.601 -7.009 1.00 96.19 101 THR A N 1
ATOM 771 C CA . THR A 1 101 ? 10.072 -10.211 -5.969 1.00 96.19 101 THR A CA 1
ATOM 772 C C . THR A 1 101 ? 11.554 -9.918 -6.194 1.00 96.19 101 THR A C 1
ATOM 774 O O . THR A 1 101 ? 12.243 -9.474 -5.273 1.00 96.19 101 THR A O 1
ATOM 777 N N . ASP A 1 102 ? 12.051 -10.109 -7.413 1.00 94.94 102 ASP A N 1
ATOM 778 C CA . ASP A 1 102 ? 13.460 -9.895 -7.742 1.00 94.94 102 ASP A CA 1
ATOM 779 C C . ASP A 1 102 ? 13.846 -8.418 -7.693 1.00 94.94 102 ASP A C 1
ATOM 781 O O . ASP A 1 102 ? 14.904 -8.068 -7.161 1.00 94.94 102 ASP A O 1
ATOM 785 N N . ALA A 1 103 ? 12.987 -7.528 -8.195 1.00 93.94 103 ALA A N 1
ATOM 786 C CA . ALA A 1 103 ? 13.221 -6.091 -8.109 1.00 93.94 103 ALA A CA 1
ATOM 787 C C . ALA A 1 103 ? 13.249 -5.610 -6.652 1.00 93.94 103 ALA A C 1
ATOM 789 O O . ALA A 1 103 ? 14.117 -4.816 -6.288 1.00 93.94 103 ALA A O 1
ATOM 790 N N . ALA A 1 104 ? 12.358 -6.132 -5.806 1.00 96.69 104 ALA A N 1
ATOM 791 C CA . ALA A 1 104 ? 12.315 -5.816 -4.385 1.00 96.69 104 ALA A CA 1
ATOM 792 C C . ALA A 1 104 ? 13.574 -6.301 -3.652 1.00 96.69 104 ALA A C 1
ATOM 794 O O . ALA A 1 104 ? 14.203 -5.520 -2.939 1.00 96.69 104 ALA A O 1
ATOM 795 N N . LYS A 1 105 ? 14.008 -7.548 -3.889 1.00 96.62 105 LYS A N 1
ATOM 796 C CA . LYS A 1 105 ? 15.262 -8.086 -3.331 1.00 96.62 105 LYS A CA 1
ATOM 797 C C . LYS A 1 105 ? 16.472 -7.259 -3.759 1.00 96.62 105 LYS A C 1
ATOM 799 O O . LYS A 1 105 ? 17.308 -6.926 -2.924 1.00 96.62 105 LYS A O 1
ATOM 804 N N . ARG A 1 106 ? 16.557 -6.881 -5.039 1.00 93.81 106 ARG A N 1
ATOM 805 C CA . ARG A 1 106 ? 17.642 -6.027 -5.555 1.00 93.81 106 ARG A CA 1
ATOM 806 C C . ARG A 1 106 ? 17.609 -4.621 -4.958 1.00 93.81 106 ARG A C 1
ATOM 808 O O . ARG A 1 106 ? 18.673 -4.059 -4.710 1.00 93.81 106 ARG A O 1
ATOM 815 N N . LEU A 1 107 ? 16.424 -4.048 -4.740 1.00 94.69 107 LEU A N 1
ATOM 816 C CA . LEU A 1 107 ? 16.283 -2.756 -4.070 1.00 94.69 107 LEU A CA 1
ATOM 817 C C . LEU A 1 107 ? 16.767 -2.842 -2.624 1.00 94.69 107 LEU A C 1
ATOM 819 O O . LEU A 1 107 ? 17.604 -2.039 -2.242 1.00 94.69 107 LEU A O 1
ATOM 823 N N . ILE A 1 108 ? 16.317 -3.838 -1.858 1.00 96.75 108 ILE A N 1
ATOM 824 C CA . ILE A 1 108 ? 16.719 -4.022 -0.455 1.00 96.75 108 ILE A CA 1
ATOM 825 C C . ILE A 1 108 ? 18.219 -4.308 -0.340 1.00 96.75 108 ILE A C 1
ATOM 827 O O . ILE A 1 108 ? 18.877 -3.751 0.530 1.00 96.75 108 ILE A O 1
ATOM 831 N N . ALA A 1 109 ? 18.786 -5.126 -1.230 1.00 95.00 109 ALA A N 1
ATOM 832 C CA . ALA A 1 109 ? 20.227 -5.383 -1.253 1.00 95.00 109 ALA A CA 1
ATOM 833 C C . ALA A 1 109 ? 21.047 -4.109 -1.526 1.00 95.00 109 ALA A C 1
ATOM 835 O O . ALA A 1 109 ? 22.176 -3.987 -1.063 1.00 95.00 109 ALA A O 1
ATOM 836 N N . CYS A 1 110 ? 20.476 -3.166 -2.279 1.00 93.88 110 CYS A N 1
ATOM 837 C CA . CYS A 1 110 ? 21.097 -1.891 -2.616 1.00 93.88 110 CYS A CA 1
ATOM 838 C C . CYS A 1 110 ? 20.864 -0.817 -1.532 1.00 93.88 110 CYS A C 1
ATOM 840 O O . CYS A 1 110 ? 21.763 -0.050 -1.205 1.00 93.88 110 CYS A O 1
ATOM 842 N N . SER A 1 111 ? 19.669 -0.775 -0.947 1.00 95.44 111 SER A N 1
ATOM 843 C CA . SER A 1 111 ? 19.284 0.138 0.126 1.00 95.44 111 SER A CA 1
ATOM 844 C C . SER A 1 111 ? 18.306 -0.566 1.074 1.00 95.44 111 SER A C 1
ATOM 846 O O . SER A 1 111 ? 17.093 -0.554 0.844 1.00 95.44 111 SER A O 1
ATOM 848 N N . PRO A 1 112 ? 18.805 -1.178 2.165 1.00 96.31 112 PRO A N 1
ATOM 849 C CA . PRO A 1 112 ? 17.969 -1.916 3.114 1.00 96.31 112 PRO A CA 1
ATOM 850 C C . PRO A 1 112 ? 16.912 -1.058 3.815 1.00 96.31 112 PRO A C 1
ATOM 852 O O . PRO A 1 112 ? 15.949 -1.599 4.354 1.00 96.31 112 PRO A O 1
ATOM 855 N N . ALA A 1 113 ? 17.083 0.267 3.807 1.00 95.81 113 ALA A N 1
ATOM 856 C CA . ALA A 1 113 ? 16.154 1.224 4.397 1.00 95.81 113 ALA A CA 1
ATOM 857 C C . ALA A 1 113 ? 14.949 1.565 3.493 1.00 95.81 113 ALA A C 1
ATOM 859 O O . ALA A 1 113 ? 14.045 2.273 3.928 1.00 95.81 113 ALA A O 1
ATOM 860 N N . GLU A 1 114 ? 14.897 1.066 2.253 1.00 95.56 114 GLU A N 1
ATOM 861 C CA . GLU A 1 114 ? 13.779 1.319 1.334 1.00 95.56 114 GLU A CA 1
ATOM 862 C C . GLU A 1 114 ? 12.537 0.498 1.720 1.00 95.56 114 GLU A C 1
ATOM 864 O O . GLU A 1 114 ? 12.390 -0.678 1.370 1.00 95.56 114 GLU A O 1
ATOM 869 N N . SER A 1 115 ? 11.607 1.142 2.428 1.00 96.62 115 SER A N 1
ATOM 870 C CA . SER A 1 115 ? 10.378 0.538 2.967 1.00 96.62 115 SER A CA 1
ATOM 871 C C . SER A 1 115 ? 9.484 -0.127 1.912 1.00 96.62 115 SER A C 1
ATOM 873 O O . SER A 1 115 ? 8.832 -1.137 2.192 1.00 96.62 115 SER A O 1
ATOM 875 N N . ILE A 1 116 ? 9.466 0.411 0.690 1.00 95.31 116 ILE A N 1
ATOM 876 C CA . ILE A 1 116 ? 8.672 -0.106 -0.429 1.00 95.31 116 ILE A CA 1
ATOM 877 C C . ILE A 1 116 ? 9.191 -1.449 -0.938 1.00 95.31 116 ILE A C 1
ATOM 879 O O . ILE A 1 116 ? 8.398 -2.277 -1.379 1.00 95.31 116 ILE A O 1
ATOM 883 N N . GLY A 1 117 ? 10.499 -1.702 -0.826 1.00 97.44 117 GLY A N 1
ATOM 884 C CA . GLY A 1 117 ? 11.074 -3.012 -1.119 1.00 97.44 117 GLY A CA 1
ATOM 885 C C . GLY A 1 117 ? 10.482 -4.070 -0.195 1.00 97.44 117 GLY A C 1
ATOM 886 O O . GLY A 1 117 ? 10.005 -5.109 -0.647 1.00 97.44 117 GLY A O 1
ATOM 887 N N . TRP A 1 118 ? 10.430 -3.770 1.103 1.00 98.44 118 TRP A N 1
ATOM 888 C CA . TRP A 1 118 ? 9.836 -4.657 2.100 1.00 98.44 118 TRP A CA 1
ATOM 889 C C . TRP A 1 118 ? 8.330 -4.841 1.890 1.00 98.44 118 TRP A C 1
ATOM 891 O O . TRP A 1 118 ? 7.834 -5.965 1.956 1.00 98.44 118 TRP A O 1
ATOM 901 N N . LEU A 1 119 ? 7.604 -3.771 1.552 1.00 97.19 119 LEU A N 1
ATOM 902 C CA . LEU A 1 119 ? 6.178 -3.858 1.231 1.00 97.19 119 LEU A CA 1
ATOM 903 C C . LEU A 1 119 ? 5.910 -4.734 -0.004 1.00 97.19 119 LEU A C 1
ATOM 905 O O . LEU A 1 119 ? 4.964 -5.520 -0.013 1.00 97.19 119 LEU A O 1
ATOM 909 N N . ALA A 1 120 ? 6.751 -4.625 -1.033 1.00 96.50 120 ALA A N 1
ATOM 910 C CA . ALA A 1 120 ? 6.655 -5.444 -2.234 1.00 96.50 120 ALA A CA 1
ATOM 911 C C . ALA A 1 120 ? 6.896 -6.931 -1.940 1.00 96.50 120 ALA A C 1
ATOM 913 O O . ALA A 1 120 ? 6.165 -7.773 -2.457 1.00 96.50 120 ALA A O 1
ATOM 914 N N . LEU A 1 121 ? 7.864 -7.258 -1.072 1.00 97.69 121 LEU A N 1
ATOM 915 C CA . LEU A 1 121 ? 8.073 -8.638 -0.623 1.00 97.69 121 LEU A CA 1
ATOM 916 C C . LEU A 1 121 ? 6.885 -9.167 0.180 1.00 97.69 121 LEU A C 1
ATOM 918 O O . LEU A 1 121 ? 6.458 -10.289 -0.065 1.00 97.69 121 LEU A O 1
ATOM 922 N N . TYR A 1 122 ? 6.303 -8.364 1.075 1.00 96.75 122 TYR A N 1
ATOM 923 C CA . TYR A 1 122 ? 5.071 -8.736 1.776 1.00 96.75 122 TYR A CA 1
ATOM 924 C C . TYR A 1 122 ? 3.936 -9.063 0.795 1.00 96.75 122 TYR A C 1
ATOM 926 O O . TYR A 1 122 ? 3.281 -10.103 0.907 1.00 96.75 122 TYR A O 1
ATOM 934 N N . TRP A 1 123 ? 3.709 -8.196 -0.193 1.00 93.19 123 TRP A N 1
ATOM 935 C CA . TRP A 1 123 ? 2.663 -8.428 -1.182 1.00 93.19 123 TRP A CA 1
ATOM 936 C C . TRP A 1 123 ? 2.951 -9.675 -2.030 1.00 93.19 123 TRP A C 1
ATOM 938 O O . TRP A 1 123 ? 2.052 -10.489 -2.228 1.00 93.19 123 TRP A O 1
ATOM 948 N N . ALA A 1 124 ? 4.191 -9.888 -2.471 1.00 93.94 124 ALA A N 1
ATOM 949 C CA . ALA A 1 124 ? 4.543 -11.077 -3.243 1.00 93.94 124 ALA A CA 1
ATOM 950 C C . ALA A 1 124 ? 4.403 -12.381 -2.432 1.00 93.94 124 ALA A C 1
ATOM 952 O O . ALA A 1 124 ? 3.818 -13.354 -2.911 1.00 93.94 124 ALA A O 1
ATOM 953 N N . GLU A 1 125 ? 4.875 -12.387 -1.184 1.00 94.44 125 GLU A N 1
ATOM 954 C CA . GLU A 1 125 ? 4.798 -13.533 -0.268 1.00 94.44 125 GLU A CA 1
ATOM 955 C C . GLU A 1 125 ? 3.341 -13.940 -0.014 1.00 94.44 125 GLU A C 1
ATOM 957 O O . GLU A 1 125 ? 2.963 -15.096 -0.200 1.00 94.44 125 GLU A O 1
ATOM 962 N N . THR A 1 126 ? 2.483 -12.967 0.316 1.00 92.75 126 THR A N 1
ATOM 963 C CA . THR A 1 126 ? 1.060 -13.229 0.600 1.00 92.75 126 THR A CA 1
ATOM 964 C C . THR A 1 126 ? 0.287 -13.810 -0.580 1.00 92.75 126 THR A C 1
ATOM 966 O O . THR A 1 126 ? -0.771 -14.404 -0.375 1.00 92.75 126 THR A O 1
ATOM 969 N N . ARG A 1 127 ? 0.792 -13.655 -1.808 1.00 88.75 127 ARG A N 1
ATOM 970 C CA . ARG A 1 127 ? 0.179 -14.196 -3.027 1.00 88.75 127 ARG A CA 1
ATOM 971 C C . ARG A 1 127 ? 0.736 -15.550 -3.440 1.00 88.75 127 ARG A C 1
ATOM 973 O O . ARG A 1 127 ? -0.004 -16.329 -4.024 1.00 88.75 127 ARG A O 1
ATOM 980 N N . THR A 1 128 ? 2.002 -15.819 -3.141 1.00 88.88 128 THR A N 1
ATOM 981 C CA . THR A 1 128 ? 2.674 -17.076 -3.505 1.00 88.88 128 THR A CA 1
ATOM 982 C C . THR A 1 128 ? 2.486 -18.157 -2.449 1.00 88.88 128 THR A C 1
ATOM 984 O O . THR A 1 128 ? 2.093 -19.274 -2.768 1.00 88.88 128 THR A O 1
ATOM 987 N N . LEU A 1 129 ? 2.764 -17.823 -1.190 1.00 89.81 129 LEU A N 1
ATOM 988 C CA . LEU A 1 129 ? 2.811 -18.767 -0.071 1.00 89.81 129 LEU A CA 1
ATOM 989 C C . LEU A 1 129 ? 1.676 -18.541 0.935 1.00 89.81 129 LEU A C 1
ATOM 991 O O . LEU A 1 129 ? 1.480 -19.338 1.851 1.00 89.81 129 LEU A O 1
ATOM 995 N N . GLY A 1 130 ? 0.906 -17.468 0.750 1.00 88.94 130 GLY A N 1
ATOM 996 C CA . GLY A 1 130 ? -0.143 -17.057 1.670 1.00 88.94 130 GLY A CA 1
ATOM 997 C C . GLY A 1 130 ? 0.393 -16.226 2.835 1.00 88.94 130 GLY A C 1
ATOM 998 O O . GLY A 1 130 ? 1.539 -15.778 2.863 1.00 88.94 130 GLY A O 1
ATOM 999 N N . PHE A 1 131 ? -0.477 -15.951 3.802 1.00 91.94 131 PHE A N 1
ATOM 1000 C CA . PHE A 1 131 ? -0.114 -15.147 4.963 1.00 91.94 131 PHE A CA 1
ATOM 1001 C C . PHE A 1 131 ? 0.604 -16.005 6.018 1.00 91.94 131 PHE A C 1
ATOM 1003 O O . PHE A 1 131 ? 0.048 -16.990 6.499 1.00 91.94 131 PHE A O 1
ATOM 1010 N N . GLY A 1 132 ? 1.824 -15.615 6.404 1.00 93.56 132 GLY A N 1
ATOM 1011 C CA . GLY A 1 132 ? 2.651 -16.354 7.362 1.00 93.56 132 GLY A CA 1
ATOM 1012 C C . GLY A 1 132 ? 3.784 -15.519 7.979 1.00 93.56 132 GLY A C 1
ATOM 1013 O O . GLY A 1 132 ? 3.845 -14.305 7.759 1.00 93.56 132 GLY A O 1
ATOM 1014 N N . PRO A 1 133 ? 4.700 -16.141 8.749 1.00 95.50 133 PRO A N 1
ATOM 1015 C CA . PRO A 1 133 ? 5.754 -15.434 9.485 1.00 95.50 133 PRO A CA 1
ATOM 1016 C C . PRO A 1 133 ? 6.655 -14.548 8.612 1.00 95.50 133 PRO A C 1
ATOM 1018 O O . PRO A 1 133 ? 6.959 -13.420 9.001 1.00 95.50 133 PRO A O 1
ATOM 1021 N N . SER A 1 134 ? 7.031 -15.009 7.415 1.00 96.38 134 SER A N 1
ATOM 1022 C CA . SER A 1 134 ? 7.827 -14.227 6.457 1.00 96.38 134 SER A CA 1
ATOM 1023 C C . SER A 1 134 ? 7.089 -12.969 5.997 1.00 96.38 134 SER A C 1
ATOM 1025 O O . SER A 1 134 ? 7.645 -11.872 6.042 1.00 96.38 134 SER A O 1
ATOM 1027 N N . ALA A 1 135 ? 5.806 -13.098 5.642 1.00 96.81 135 ALA A N 1
ATOM 1028 C CA . ALA A 1 135 ? 4.966 -11.967 5.257 1.00 96.81 135 ALA A CA 1
ATOM 1029 C C . ALA A 1 135 ? 4.861 -10.939 6.399 1.00 96.81 135 ALA A C 1
ATOM 1031 O O . ALA A 1 135 ? 5.041 -9.741 6.177 1.00 96.81 135 ALA A O 1
ATOM 1032 N N . ILE A 1 136 ? 4.640 -11.403 7.634 1.00 97.50 136 ILE A N 1
ATOM 1033 C CA . ILE A 1 136 ? 4.610 -10.540 8.825 1.00 97.50 136 ILE A CA 1
ATOM 1034 C C . ILE A 1 136 ? 5.949 -9.818 9.006 1.00 97.50 136 ILE A C 1
ATOM 1036 O O . ILE A 1 136 ? 5.958 -8.618 9.282 1.00 97.50 136 ILE A O 1
ATOM 1040 N N . SER A 1 137 ? 7.073 -10.517 8.832 1.00 97.81 137 SER A N 1
ATOM 1041 C CA . SER A 1 137 ? 8.410 -9.926 8.930 1.00 97.81 137 SER A CA 1
ATOM 1042 C C . SER A 1 137 ? 8.606 -8.809 7.899 1.00 97.81 137 SER A C 1
ATOM 1044 O O . SER A 1 137 ? 8.976 -7.694 8.266 1.00 97.81 137 SER A O 1
ATOM 1046 N N . TYR A 1 138 ? 8.259 -9.049 6.633 1.00 98.31 138 TYR A N 1
ATOM 1047 C CA . TYR A 1 138 ? 8.345 -8.036 5.579 1.00 98.31 138 TYR A CA 1
ATOM 1048 C C . TYR A 1 138 ? 7.457 -6.818 5.848 1.00 98.31 138 TYR A C 1
ATOM 1050 O O . TYR A 1 138 ? 7.916 -5.679 5.730 1.00 98.31 138 TYR A O 1
ATOM 1058 N N . LEU A 1 139 ? 6.212 -7.031 6.280 1.00 98.25 139 LEU A N 1
ATOM 1059 C CA . LEU A 1 139 ? 5.322 -5.929 6.640 1.00 98.25 139 LEU A CA 1
ATOM 1060 C C . LEU A 1 139 ? 5.866 -5.137 7.840 1.00 98.25 139 LEU A C 1
ATOM 1062 O O . LEU A 1 139 ? 5.827 -3.908 7.836 1.00 98.25 139 LEU A O 1
ATOM 1066 N N . THR A 1 140 ? 6.441 -5.828 8.828 1.00 98.38 140 THR A N 1
ATOM 1067 C CA . THR A 1 140 ? 7.077 -5.203 9.998 1.00 98.38 140 THR A CA 1
ATOM 1068 C C . THR A 1 140 ? 8.222 -4.283 9.590 1.00 98.38 140 THR A C 1
ATOM 1070 O O . THR A 1 140 ? 8.285 -3.149 10.063 1.00 98.38 140 THR A O 1
ATOM 1073 N N . GLN A 1 141 ? 9.087 -4.725 8.674 1.00 98.50 141 GLN A N 1
ATOM 1074 C CA . GLN A 1 141 ? 10.190 -3.905 8.169 1.00 98.50 141 GLN A CA 1
ATOM 1075 C C . GLN A 1 141 ? 9.690 -2.686 7.390 1.00 98.50 141 GLN A C 1
ATOM 1077 O O . GLN A 1 141 ? 10.216 -1.588 7.568 1.00 98.50 141 GLN A O 1
ATOM 1082 N N . SER A 1 142 ? 8.628 -2.839 6.591 1.00 98.25 142 SER A N 1
ATOM 1083 C CA . SER A 1 142 ? 8.000 -1.702 5.907 1.00 98.25 142 SER A CA 1
ATOM 1084 C C . SER A 1 142 ? 7.510 -0.639 6.900 1.00 98.25 142 SER A C 1
ATOM 1086 O O . SER A 1 142 ? 7.800 0.545 6.724 1.00 98.25 142 SER A O 1
ATOM 1088 N N . TYR A 1 143 ? 6.826 -1.053 7.973 1.00 98.25 143 TYR A N 1
ATOM 1089 C CA . TYR A 1 143 ? 6.377 -0.145 9.034 1.00 98.25 143 TYR A CA 1
ATOM 1090 C C . TYR A 1 143 ? 7.528 0.492 9.817 1.00 98.25 143 TYR A C 1
ATOM 1092 O O . TYR A 1 143 ? 7.433 1.658 10.186 1.00 98.25 143 TYR A O 1
ATOM 1100 N N . ALA A 1 144 ? 8.604 -0.251 10.084 1.00 98.06 144 ALA A N 1
ATOM 1101 C CA . ALA A 1 144 ? 9.745 0.256 10.844 1.00 98.06 144 ALA A CA 1
ATOM 1102 C C . ALA A 1 144 ? 10.512 1.358 10.096 1.00 98.06 144 ALA A C 1
ATOM 1104 O O . ALA A 1 144 ? 10.975 2.311 10.716 1.00 98.06 144 ALA A O 1
ATOM 1105 N N . LEU A 1 145 ? 10.643 1.225 8.775 1.00 97.94 145 LEU A N 1
ATOM 1106 C CA . LEU A 1 145 ? 11.461 2.117 7.950 1.00 97.94 145 LEU A CA 1
ATOM 1107 C C . LEU A 1 145 ? 10.703 3.346 7.445 1.00 97.94 145 LEU A C 1
ATOM 1109 O O . LEU A 1 145 ? 11.307 4.393 7.238 1.00 97.94 145 LEU A O 1
ATOM 1113 N N . ALA A 1 146 ? 9.387 3.231 7.261 1.00 95.50 146 ALA A N 1
ATOM 1114 C CA . ALA A 1 146 ? 8.545 4.323 6.786 1.00 95.50 146 ALA A CA 1
ATOM 1115 C C . ALA A 1 146 ? 7.186 4.327 7.502 1.00 95.50 146 ALA A C 1
ATOM 1117 O O . ALA A 1 146 ? 6.156 4.010 6.894 1.00 95.50 146 ALA A O 1
ATOM 1118 N N . PRO A 1 147 ? 7.152 4.646 8.808 1.00 95.56 147 PRO A N 1
ATOM 1119 C CA . PRO A 1 147 ? 5.919 4.595 9.586 1.00 95.56 147 PRO A CA 1
ATOM 1120 C C . PRO A 1 147 ? 4.870 5.601 9.091 1.00 95.56 147 PRO A C 1
ATOM 1122 O O . PRO A 1 147 ? 3.716 5.215 8.972 1.00 95.56 147 PRO A O 1
ATOM 1125 N N . HIS A 1 148 ? 5.280 6.818 8.708 1.00 94.31 148 HIS A N 1
ATOM 1126 C CA . HIS A 1 148 ? 4.389 7.932 8.328 1.00 94.31 148 HIS A CA 1
ATOM 1127 C C . HIS A 1 148 ? 4.637 8.462 6.903 1.00 94.31 148 HIS A C 1
ATOM 1129 O O . HIS A 1 148 ? 4.365 9.621 6.586 1.00 94.31 148 HIS A O 1
ATOM 1135 N N . GLU A 1 149 ? 5.232 7.649 6.027 1.00 91.81 149 GLU A N 1
ATOM 1136 C CA . GLU A 1 149 ? 5.501 8.061 4.648 1.00 91.81 149 GLU A CA 1
ATOM 1137 C C . GLU A 1 149 ? 4.239 7.886 3.793 1.00 91.81 149 GLU A C 1
ATOM 1139 O O . GLU A 1 149 ? 3.951 6.791 3.310 1.00 91.81 149 GLU A O 1
ATOM 1144 N N . MET A 1 150 ? 3.492 8.978 3.609 1.00 89.31 150 MET A N 1
ATOM 1145 C CA . MET A 1 150 ? 2.150 8.994 3.005 1.00 89.31 150 MET A CA 1
ATOM 1146 C C . MET A 1 150 ? 1.995 8.095 1.775 1.00 89.31 150 MET A C 1
ATOM 1148 O O . MET A 1 150 ? 1.079 7.281 1.709 1.00 89.31 150 MET A O 1
ATOM 1152 N N . TRP A 1 151 ? 2.887 8.202 0.788 1.00 86.25 151 TRP A N 1
ATOM 1153 C CA . TRP A 1 151 ? 2.740 7.416 -0.436 1.00 86.25 151 TRP A CA 1
ATOM 1154 C C . TRP A 1 151 ? 2.892 5.910 -0.177 1.00 86.25 151 TRP A C 1
ATOM 1156 O O . TRP A 1 151 ? 2.141 5.133 -0.754 1.00 86.25 151 TRP A O 1
ATOM 1166 N N . VAL A 1 152 ? 3.774 5.485 0.737 1.00 91.56 152 VAL A N 1
ATOM 1167 C CA . VAL A 1 152 ? 3.896 4.077 1.155 1.00 91.56 152 VAL A CA 1
ATOM 1168 C C . VAL A 1 152 ? 2.638 3.641 1.894 1.00 91.56 152 VAL A C 1
ATOM 1170 O O . VAL A 1 152 ? 2.122 2.559 1.620 1.00 91.56 152 VAL A O 1
ATOM 1173 N N . GLN A 1 153 ? 2.104 4.488 2.779 1.00 93.75 153 GLN A N 1
ATOM 1174 C CA . GLN A 1 153 ? 0.868 4.214 3.520 1.00 93.75 153 GLN A CA 1
ATOM 1175 C C . GLN A 1 153 ? -0.319 3.978 2.579 1.00 93.75 153 GLN A C 1
ATOM 1177 O O . GLN A 1 153 ? -1.084 3.040 2.794 1.00 93.75 153 GLN A O 1
ATOM 1182 N N . LEU A 1 154 ? -0.437 4.751 1.493 1.00 89.50 154 LEU A N 1
ATOM 1183 C CA . LEU A 1 154 ? -1.504 4.580 0.497 1.00 89.50 154 LEU A CA 1
ATOM 1184 C C . LEU A 1 154 ? -1.485 3.190 -0.166 1.00 89.50 154 LEU A C 1
ATOM 1186 O O . LEU A 1 154 ? -2.549 2.640 -0.452 1.00 89.50 154 LEU A O 1
ATOM 1190 N N . PHE A 1 155 ? -0.306 2.587 -0.363 1.00 88.19 155 PHE A N 1
ATOM 1191 C CA . PHE A 1 155 ? -0.184 1.204 -0.848 1.00 88.19 155 PHE A CA 1
ATOM 1192 C C . PHE A 1 155 ? -0.312 0.170 0.279 1.00 88.19 155 PHE A C 1
ATOM 1194 O O . PHE A 1 155 ? -0.919 -0.887 0.094 1.00 88.19 155 PHE A O 1
ATOM 1201 N N . ARG A 1 156 ? 0.259 0.460 1.452 1.00 94.44 156 ARG A N 1
ATOM 1202 C CA . ARG A 1 156 ? 0.358 -0.467 2.584 1.00 94.44 156 ARG A CA 1
ATOM 1203 C C . ARG A 1 156 ? -0.975 -0.682 3.284 1.00 94.44 156 ARG A C 1
ATOM 1205 O O . ARG A 1 156 ? -1.358 -1.833 3.485 1.00 94.44 156 ARG A O 1
ATOM 1212 N N . ALA A 1 157 ? -1.697 0.390 3.602 1.00 94.56 157 ALA A N 1
ATOM 1213 C CA . ALA A 1 157 ? -2.952 0.351 4.345 1.00 94.56 157 ALA A CA 1
ATOM 1214 C C . ALA A 1 157 ? -3.982 -0.640 3.768 1.00 94.56 157 ALA A C 1
ATOM 1216 O O . ALA A 1 157 ? -4.450 -1.497 4.521 1.00 94.56 157 ALA A O 1
ATOM 1217 N N . PRO A 1 158 ? -4.323 -0.626 2.460 1.00 90.00 158 PRO A N 1
ATOM 1218 C CA . PRO A 1 158 ? -5.294 -1.578 1.923 1.00 90.00 158 PRO A CA 1
ATOM 1219 C C . PRO A 1 158 ? -4.801 -3.031 1.966 1.00 90.00 158 PRO A C 1
ATOM 1221 O O . PRO A 1 158 ? -5.620 -3.942 2.061 1.00 90.00 158 PRO A O 1
ATOM 1224 N N . LEU A 1 159 ? -3.489 -3.283 1.889 1.00 91.00 159 LEU A N 1
ATOM 1225 C CA . LEU A 1 159 ? -2.939 -4.637 1.995 1.00 91.00 159 LEU A CA 1
ATOM 1226 C C . LEU A 1 159 ? -2.974 -5.127 3.450 1.00 91.00 159 LEU A C 1
ATOM 1228 O O . LEU A 1 159 ? -3.509 -6.203 3.719 1.00 91.00 159 LEU A O 1
ATOM 1232 N N . ALA A 1 160 ? -2.483 -4.308 4.380 1.00 95.31 160 ALA A N 1
ATOM 1233 C CA . ALA A 1 160 ? -2.441 -4.621 5.803 1.00 95.31 160 ALA A CA 1
ATOM 1234 C C . ALA A 1 160 ? -3.849 -4.799 6.396 1.00 95.31 160 ALA A C 1
ATOM 1236 O O . ALA A 1 160 ? -4.096 -5.762 7.121 1.00 95.31 160 ALA A O 1
ATOM 1237 N N . LEU A 1 161 ? -4.813 -3.949 6.019 1.00 95.44 161 LEU A N 1
ATOM 1238 C CA . LEU A 1 161 ? -6.192 -4.0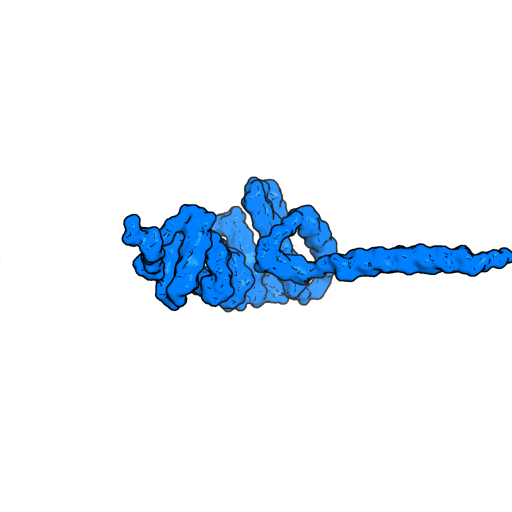50 6.505 1.00 95.44 161 LEU A CA 1
ATOM 1239 C C . LEU A 1 161 ? -6.895 -5.336 6.066 1.00 95.44 161 LEU A C 1
ATOM 1241 O O . LEU A 1 161 ? -7.661 -5.895 6.846 1.00 95.44 161 LEU A O 1
ATOM 1245 N N . ARG A 1 162 ? -6.620 -5.865 4.867 1.00 90.50 162 ARG A N 1
ATOM 1246 C CA . ARG A 1 162 ? -7.175 -7.169 4.454 1.00 90.50 162 ARG A CA 1
ATOM 1247 C C . ARG A 1 162 ? -6.673 -8.315 5.331 1.00 90.50 162 ARG A C 1
ATOM 1249 O O . ARG A 1 162 ? -7.406 -9.273 5.551 1.00 90.50 162 ARG A O 1
ATOM 1256 N N . ALA A 1 163 ? -5.452 -8.202 5.848 1.00 92.19 163 ALA A N 1
ATOM 1257 C CA . ALA A 1 163 ? -4.849 -9.180 6.745 1.00 92.19 163 ALA A CA 1
ATOM 1258 C C . ALA A 1 163 ? -5.056 -8.856 8.236 1.00 92.19 163 ALA A C 1
ATOM 1260 O O . ALA A 1 163 ? -4.515 -9.568 9.078 1.00 92.19 163 ALA A O 1
ATOM 1261 N N . TYR A 1 164 ? -5.831 -7.817 8.579 1.00 95.56 164 TYR A N 1
ATOM 1262 C CA . TYR A 1 164 ? -5.846 -7.199 9.911 1.00 95.56 164 TYR A CA 1
ATOM 1263 C C . TYR A 1 164 ? -5.993 -8.192 11.068 1.00 95.56 164 TYR A C 1
ATOM 1265 O O . TYR A 1 164 ? -5.242 -8.130 12.036 1.00 95.56 164 TYR A O 1
ATOM 1273 N N . ASN A 1 165 ? -6.918 -9.147 10.954 1.00 93.81 165 ASN A N 1
ATOM 1274 C CA . ASN A 1 165 ? -7.203 -10.119 12.016 1.00 93.81 165 ASN A CA 1
ATOM 1275 C C . ASN A 1 165 ? -6.063 -11.120 12.268 1.00 93.81 165 ASN A C 1
ATOM 1277 O O . ASN A 1 165 ? -6.050 -11.775 13.304 1.00 93.81 165 ASN A O 1
ATOM 1281 N N . PHE A 1 166 ? -5.116 -11.236 11.338 1.00 92.88 166 PHE A N 1
ATOM 1282 C CA . PHE A 1 166 ? -3.946 -12.105 11.450 1.00 92.88 166 PHE A CA 1
ATOM 1283 C C . PHE A 1 166 ? -2.679 -11.332 11.839 1.00 92.88 166 PHE A C 1
ATOM 1285 O O . PHE A 1 166 ? -1.618 -11.927 12.029 1.00 92.88 166 PHE A O 1
ATOM 1292 N N . LEU A 1 167 ? -2.767 -10.003 11.949 1.00 96.38 167 LEU A N 1
ATOM 1293 C CA . LEU A 1 167 ? -1.637 -9.165 12.316 1.00 96.38 167 LEU A CA 1
ATOM 1294 C C . LEU A 1 167 ? -1.370 -9.232 13.835 1.00 96.38 167 LEU A C 1
ATOM 1296 O O . LEU A 1 167 ? -2.306 -9.158 14.643 1.00 96.38 167 LEU A O 1
ATOM 1300 N N . PRO A 1 168 ? -0.090 -9.275 14.252 1.00 97.44 168 PRO A N 1
ATOM 1301 C CA . PRO A 1 168 ? 0.297 -9.004 15.632 1.00 97.44 168 PRO A CA 1
ATOM 1302 C C . PRO A 1 168 ? -0.249 -7.655 16.114 1.00 97.44 168 PRO A C 1
ATOM 1304 O O . PRO A 1 168 ? -0.390 -6.725 15.320 1.00 97.44 168 PRO A O 1
ATOM 1307 N N . GLU A 1 169 ? -0.495 -7.523 17.420 1.00 97.31 169 GLU A N 1
ATOM 1308 C CA . GLU A 1 169 ? -1.096 -6.318 18.026 1.00 97.31 169 GLU A CA 1
ATOM 1309 C C . GLU A 1 169 ? -0.408 -5.018 17.580 1.00 97.31 169 GLU A C 1
ATOM 1311 O O . GLU A 1 169 ? -1.066 -4.086 17.126 1.00 97.31 169 GLU A O 1
ATOM 1316 N N . LYS A 1 170 ? 0.930 -4.987 17.598 1.00 97.38 170 LYS A N 1
ATOM 1317 C CA . LYS A 1 170 ? 1.697 -3.816 17.152 1.00 97.38 170 LYS A CA 1
ATOM 1318 C C . LYS A 1 170 ? 1.383 -3.430 15.701 1.00 97.38 170 LYS A C 1
ATOM 1320 O O . LYS A 1 170 ? 1.144 -2.258 15.428 1.00 97.38 170 LYS A O 1
ATOM 1325 N N . LEU A 1 171 ? 1.348 -4.402 14.786 1.00 98.00 171 LEU A N 1
ATOM 1326 C CA . LEU A 1 171 ? 1.031 -4.142 13.378 1.00 98.00 171 LEU A CA 1
ATOM 1327 C C . LEU A 1 171 ? -0.434 -3.745 13.193 1.00 98.00 171 LEU A C 1
ATOM 1329 O O . LEU A 1 171 ? -0.721 -2.907 12.342 1.00 98.00 171 LEU A O 1
ATOM 1333 N N . ARG A 1 172 ? -1.359 -4.293 13.993 1.00 97.81 172 ARG A N 1
ATOM 1334 C CA . ARG A 1 172 ? -2.760 -3.849 13.995 1.00 97.81 172 ARG A CA 1
ATOM 1335 C C . ARG A 1 172 ? -2.865 -2.375 14.355 1.00 97.81 172 ARG A C 1
ATOM 1337 O O . ARG A 1 172 ? -3.541 -1.642 13.637 1.00 97.81 172 ARG A O 1
ATOM 1344 N N . GLN A 1 173 ? -2.167 -1.927 15.397 1.00 97.75 173 GLN A N 1
ATOM 1345 C CA . GLN A 1 173 ? -2.184 -0.516 15.773 1.00 97.75 173 GLN A CA 1
ATOM 1346 C C . GLN A 1 173 ? -1.604 0.365 14.659 1.00 97.75 173 GLN A C 1
ATOM 1348 O O . GLN A 1 173 ? -2.283 1.285 14.216 1.00 97.75 173 GLN A O 1
ATOM 1353 N N . GLN A 1 174 ? -0.440 0.004 14.112 1.00 98.00 174 GLN A N 1
ATOM 1354 C CA . GLN A 1 174 ? 0.183 0.747 13.008 1.00 98.00 174 GLN A CA 1
ATOM 1355 C C . GLN A 1 174 ? -0.683 0.773 11.735 1.00 98.00 174 GLN A C 1
ATOM 1357 O O . GLN A 1 174 ? -0.700 1.761 11.008 1.00 98.00 174 GLN A O 1
ATOM 1362 N N . THR A 1 175 ? -1.452 -0.287 11.479 1.00 97.50 175 THR A N 1
ATOM 1363 C CA . THR A 1 175 ? -2.403 -0.343 10.358 1.00 97.50 175 THR A CA 1
ATOM 1364 C C . THR A 1 175 ? -3.568 0.631 10.546 1.00 97.50 175 THR A C 1
ATOM 1366 O O . THR A 1 175 ? -4.027 1.241 9.581 1.00 97.50 175 THR A O 1
ATOM 1369 N N . LEU A 1 176 ? -4.059 0.790 11.780 1.00 97.50 176 LEU A N 1
ATOM 1370 C CA . LEU A 1 176 ? -5.054 1.820 12.089 1.00 97.50 176 LEU A CA 1
ATOM 1371 C C . LEU A 1 176 ? -4.447 3.226 11.989 1.00 97.50 176 LEU A C 1
ATOM 1373 O O . LEU A 1 176 ? -5.128 4.138 11.528 1.00 97.50 176 LEU A O 1
ATOM 1377 N N . ASP A 1 177 ? -3.186 3.394 12.393 1.00 97.19 177 ASP A N 1
ATOM 1378 C CA . ASP A 1 177 ? -2.481 4.677 12.324 1.00 97.19 177 ASP A CA 1
ATOM 1379 C C . ASP A 1 177 ? -2.280 5.126 10.866 1.00 97.19 177 ASP A C 1
ATOM 1381 O O . ASP A 1 177 ? -2.563 6.279 10.556 1.00 97.19 177 ASP A O 1
ATOM 1385 N N . ASP A 1 178 ? -1.949 4.213 9.940 1.00 97.50 178 ASP A N 1
ATOM 1386 C CA . ASP A 1 178 ? -1.912 4.522 8.500 1.00 97.50 178 ASP A CA 1
ATOM 1387 C C . ASP A 1 178 ? -3.244 5.118 8.011 1.00 97.50 178 ASP A C 1
ATOM 1389 O O . ASP A 1 178 ? -3.265 6.092 7.260 1.00 97.50 178 ASP A O 1
ATOM 1393 N N . PHE A 1 179 ? -4.379 4.552 8.436 1.00 97.50 179 PHE A N 1
ATOM 1394 C CA . PHE A 1 179 ? -5.692 5.084 8.066 1.00 97.50 179 PHE A CA 1
ATOM 1395 C C . PHE A 1 179 ? -5.927 6.487 8.642 1.00 97.50 179 PHE A C 1
ATOM 1397 O O . PHE A 1 179 ? -6.440 7.359 7.937 1.00 97.50 179 PHE A O 1
ATOM 1404 N N . VAL A 1 180 ? -5.536 6.718 9.898 1.00 96.69 180 VAL A N 1
ATOM 1405 C CA . VAL A 1 180 ? -5.635 8.034 10.545 1.00 96.69 180 VAL A CA 1
ATOM 1406 C C . VAL A 1 180 ? -4.790 9.070 9.811 1.00 96.69 180 VAL A C 1
ATOM 1408 O O . VAL A 1 180 ? -5.292 10.159 9.531 1.00 96.69 180 VAL A O 1
ATOM 1411 N N . ASP A 1 181 ? -3.557 8.728 9.444 1.00 96.00 181 ASP A N 1
ATOM 1412 C CA . ASP A 1 181 ? -2.653 9.617 8.714 1.00 96.00 181 ASP A CA 1
ATOM 1413 C C . ASP A 1 181 ? -3.225 9.986 7.339 1.00 96.00 181 ASP A C 1
ATOM 1415 O O . ASP A 1 181 ? -3.265 11.162 6.971 1.00 96.00 181 ASP A O 1
ATOM 1419 N N . ILE A 1 182 ? -3.756 9.005 6.599 1.00 95.25 182 ILE A N 1
ATOM 1420 C CA . ILE A 1 182 ? -4.384 9.210 5.282 1.00 95.25 182 ILE A CA 1
ATOM 1421 C C . ILE A 1 182 ? -5.597 10.148 5.387 1.00 95.25 182 ILE A C 1
ATOM 1423 O O . ILE A 1 182 ? -5.773 11.050 4.558 1.00 95.25 182 ILE A O 1
ATOM 1427 N N . VAL A 1 183 ? -6.430 9.978 6.417 1.00 96.31 183 VAL A N 1
ATOM 1428 C CA . VAL A 1 183 ? -7.561 10.878 6.690 1.00 96.31 183 VAL A CA 1
ATOM 1429 C C . VAL A 1 183 ? -7.070 12.277 7.073 1.00 96.31 183 VAL A C 1
ATOM 1431 O O . VAL A 1 183 ? -7.582 13.268 6.543 1.00 96.31 183 VAL A O 1
ATOM 1434 N N . GLY A 1 184 ? -6.063 12.369 7.945 1.00 94.44 184 GLY A N 1
ATOM 1435 C CA . GLY A 1 184 ? -5.459 13.628 8.386 1.00 94.44 184 GLY A CA 1
ATOM 1436 C C . GLY A 1 184 ? -4.867 14.433 7.227 1.00 94.44 184 GLY A C 1
ATOM 1437 O O . GLY A 1 184 ? -5.059 15.648 7.153 1.00 94.44 184 GLY A O 1
ATOM 1438 N N . ALA A 1 185 ? -4.268 13.747 6.252 1.00 92.69 185 ALA A N 1
ATOM 1439 C CA . ALA A 1 185 ? -3.764 14.315 5.001 1.00 92.69 185 ALA A CA 1
ATOM 1440 C C . ALA A 1 185 ? -4.854 14.614 3.953 1.00 92.69 185 ALA A C 1
ATOM 1442 O O . ALA A 1 185 ? -4.548 14.908 2.795 1.00 92.69 185 ALA A O 1
ATOM 1443 N N . ARG A 1 186 ? -6.133 14.544 4.346 1.00 92.44 186 ARG A N 1
ATOM 1444 C CA . ARG A 1 186 ? -7.312 14.870 3.527 1.00 92.44 186 ARG A CA 1
ATOM 1445 C C . ARG A 1 186 ? -7.471 14.013 2.270 1.00 92.44 186 ARG A C 1
ATOM 1447 O O . ARG A 1 186 ? -8.203 14.391 1.358 1.00 92.44 186 ARG A O 1
ATOM 1454 N N . GLN A 1 187 ? -6.897 12.811 2.253 1.00 92.81 187 GLN A N 1
ATOM 1455 C CA . GLN A 1 187 ? -7.076 11.827 1.179 1.00 92.81 187 GLN A CA 1
ATOM 1456 C C . GLN A 1 187 ? -8.391 11.046 1.354 1.00 92.81 187 GLN A C 1
ATOM 1458 O O . GLN A 1 187 ? -8.418 9.817 1.348 1.00 92.81 187 GLN A O 1
ATOM 1463 N N . LEU A 1 188 ? -9.505 11.761 1.544 1.00 94.50 188 LEU A N 1
ATOM 1464 C CA . LEU A 1 188 ? -10.794 11.179 1.938 1.00 94.50 188 LEU A CA 1
ATOM 1465 C C . LEU A 1 188 ? -11.390 10.199 0.913 1.00 94.50 188 LEU A C 1
ATOM 1467 O O . LEU A 1 188 ? -11.859 9.145 1.346 1.00 94.50 188 LEU A O 1
ATOM 1471 N N . PRO A 1 189 ? -11.334 10.448 -0.414 1.00 92.31 189 PRO A N 1
ATOM 1472 C CA . PRO A 1 189 ? -11.771 9.453 -1.394 1.00 92.31 189 PRO A CA 1
ATOM 1473 C C . PRO A 1 189 ? -11.020 8.124 -1.242 1.00 92.31 189 PRO A C 1
ATOM 1475 O O . PRO A 1 189 ? -11.628 7.054 -1.232 1.00 92.31 189 PRO A O 1
ATOM 1478 N N . THR A 1 190 ? -9.700 8.193 -1.059 1.00 90.06 190 THR A N 1
ATOM 1479 C CA . THR A 1 190 ? -8.846 7.015 -0.876 1.00 90.06 190 THR A CA 1
ATOM 1480 C C . THR A 1 190 ? -9.103 6.337 0.465 1.00 90.06 190 THR A C 1
ATOM 1482 O O . THR A 1 190 ? -9.226 5.114 0.515 1.00 90.06 190 THR A O 1
ATOM 1485 N N . ALA A 1 191 ? -9.272 7.108 1.541 1.00 95.50 191 ALA A N 1
ATOM 1486 C CA . ALA A 1 191 ? -9.623 6.579 2.855 1.00 95.50 191 ALA A CA 1
ATOM 1487 C C . ALA A 1 191 ? -10.935 5.779 2.813 1.00 95.50 191 ALA A C 1
ATOM 1489 O O . ALA A 1 191 ? -11.019 4.709 3.412 1.00 95.50 191 ALA A O 1
ATOM 1490 N N . VAL A 1 192 ? -11.943 6.231 2.057 1.00 96.12 192 VAL A N 1
ATOM 1491 C CA . VAL A 1 192 ? -13.195 5.479 1.876 1.00 96.12 192 VAL A CA 1
ATOM 1492 C C . VAL A 1 192 ? -12.966 4.167 1.122 1.00 96.12 192 VAL A C 1
ATOM 1494 O O . VAL A 1 192 ? -13.536 3.146 1.504 1.00 96.12 192 VAL A O 1
ATOM 1497 N N . VAL A 1 193 ? -12.122 4.151 0.084 1.00 92.38 193 VAL A N 1
ATOM 1498 C CA . VAL A 1 193 ? -11.761 2.906 -0.623 1.00 92.38 193 VAL A CA 1
ATOM 1499 C C . VAL A 1 193 ? -11.062 1.925 0.322 1.00 92.38 193 VAL A C 1
ATOM 1501 O O . VAL A 1 193 ? -11.375 0.734 0.326 1.00 92.38 193 VAL A O 1
ATOM 1504 N N . ILE A 1 194 ? -10.157 2.424 1.164 1.00 93.38 194 ILE A N 1
ATOM 1505 C CA . ILE A 1 194 ? -9.451 1.630 2.174 1.00 93.38 194 ILE A CA 1
ATOM 1506 C C . ILE A 1 194 ? -10.434 1.072 3.215 1.00 93.38 194 ILE A C 1
ATOM 1508 O O . ILE A 1 194 ? -10.420 -0.127 3.497 1.00 93.38 194 ILE A O 1
ATOM 1512 N N . TYR A 1 195 ? -11.338 1.909 3.727 1.00 95.88 195 TYR A N 1
ATOM 1513 C CA . TYR A 1 195 ? -12.416 1.506 4.630 1.00 95.88 195 TYR A CA 1
ATOM 1514 C C . TYR A 1 195 ? -13.305 0.418 4.010 1.00 95.88 195 TYR A C 1
ATOM 1516 O O . TYR A 1 195 ? -13.595 -0.595 4.645 1.00 95.88 195 TYR A O 1
ATOM 1524 N N . GLN A 1 196 ? -13.691 0.582 2.743 1.00 93.00 196 GLN A N 1
ATOM 1525 C CA . GLN A 1 196 ? -14.484 -0.400 2.008 1.00 93.00 196 GLN A CA 1
ATOM 1526 C C . GLN A 1 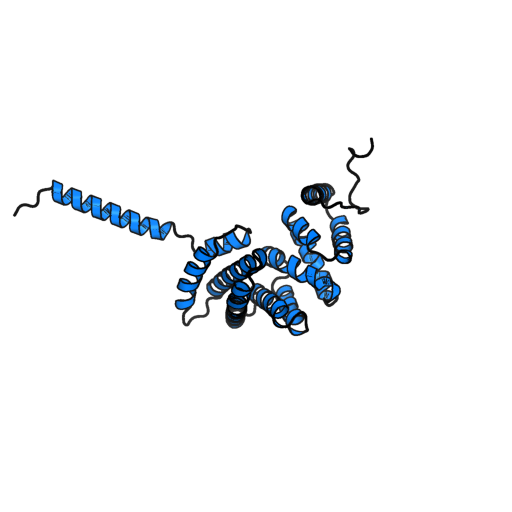196 ? -13.750 -1.741 1.866 1.00 93.00 196 GLN A C 1
ATOM 1528 O O . GLN A 1 196 ? -14.375 -2.796 1.955 1.00 93.00 196 GLN A O 1
ATOM 1533 N N . ALA A 1 197 ? -12.433 -1.724 1.667 1.00 87.38 197 ALA A N 1
ATOM 1534 C CA . ALA A 1 197 ? -11.631 -2.936 1.523 1.00 87.38 197 ALA A CA 1
ATOM 1535 C C . ALA A 1 197 ? -11.367 -3.669 2.853 1.00 87.38 197 ALA A C 1
ATOM 1537 O O . ALA A 1 197 ? -10.995 -4.844 2.830 1.00 87.38 197 ALA A O 1
ATOM 1538 N N . ALA A 1 198 ? -11.546 -3.006 3.999 1.00 94.38 198 ALA A N 1
ATOM 1539 C CA . ALA A 1 198 ? -11.304 -3.599 5.310 1.00 94.38 198 ALA A CA 1
ATOM 1540 C C . ALA A 1 198 ? -12.383 -4.639 5.694 1.00 94.38 198 ALA A C 1
ATOM 1542 O O . ALA A 1 198 ? -13.555 -4.474 5.321 1.00 94.38 198 ALA A O 1
ATOM 1543 N N . PRO A 1 199 ? -12.030 -5.677 6.484 1.00 93.81 199 PRO A N 1
ATOM 1544 C CA . PRO A 1 199 ? -12.991 -6.604 7.077 1.00 93.81 199 PRO A CA 1
ATOM 1545 C C . PRO A 1 199 ? -14.068 -5.869 7.878 1.00 93.81 199 PRO A C 1
ATOM 1547 O O . PRO A 1 199 ? -13.790 -4.858 8.521 1.00 93.81 199 PRO A O 1
ATOM 1550 N N . VAL A 1 200 ? -15.295 -6.398 7.892 1.00 91.94 200 VAL A N 1
ATOM 1551 C CA . VAL A 1 200 ? -16.453 -5.736 8.528 1.00 91.94 200 VAL A CA 1
ATOM 1552 C C . VAL A 1 200 ? -16.193 -5.393 9.999 1.00 91.94 200 VAL A C 1
ATOM 1554 O O . VAL A 1 200 ? -16.496 -4.282 10.420 1.00 91.94 200 VAL A O 1
ATOM 1557 N N . ALA A 1 201 ? -15.572 -6.296 10.764 1.00 92.50 201 ALA A N 1
ATOM 1558 C CA . ALA A 1 201 ? -15.211 -6.027 12.158 1.00 92.50 201 ALA A CA 1
ATOM 1559 C C . ALA A 1 201 ? -14.170 -4.897 12.285 1.00 92.50 201 ALA A C 1
ATOM 1561 O O . ALA A 1 201 ? -14.289 -4.027 13.143 1.00 92.50 201 ALA A O 1
ATOM 1562 N N . THR A 1 202 ? -13.183 -4.858 11.385 1.00 96.19 202 THR A N 1
ATOM 1563 C CA . THR A 1 202 ? -12.151 -3.813 11.348 1.00 96.19 202 THR A CA 1
ATOM 1564 C C . THR A 1 202 ? -12.726 -2.450 10.965 1.00 96.19 202 THR A C 1
ATOM 1566 O O . THR A 1 202 ? -12.255 -1.431 11.459 1.00 96.19 202 THR A O 1
ATOM 1569 N N . ARG A 1 203 ? -13.774 -2.402 10.132 1.00 95.69 203 ARG A N 1
ATOM 1570 C CA . ARG A 1 203 ? -14.444 -1.147 9.754 1.00 95.69 203 ARG A CA 1
ATOM 1571 C C . ARG A 1 203 ? -14.969 -0.374 10.961 1.00 95.69 203 ARG A C 1
ATOM 1573 O O . ARG A 1 203 ? -14.896 0.848 10.945 1.00 95.69 203 ARG A O 1
ATOM 1580 N N . VAL A 1 204 ? -15.460 -1.057 11.996 1.00 94.75 204 VAL A N 1
ATOM 1581 C CA . VAL A 1 204 ? -15.909 -0.401 13.236 1.00 94.75 204 VAL A CA 1
ATOM 1582 C C . VAL A 1 204 ? -14.733 0.303 13.917 1.00 94.75 204 VAL A C 1
ATOM 1584 O O . VAL A 1 204 ? -14.814 1.496 14.176 1.00 94.75 204 VAL A O 1
ATOM 1587 N N . LEU A 1 205 ? -13.593 -0.383 14.053 1.00 96.38 205 LEU A N 1
ATOM 1588 C CA . LEU A 1 205 ? -12.371 0.188 14.636 1.00 96.38 205 LEU A CA 1
ATOM 1589 C C . LEU A 1 205 ? -11.851 1.401 13.847 1.00 96.38 205 LEU A C 1
ATOM 1591 O O . LEU A 1 205 ? -11.356 2.364 14.429 1.00 96.38 205 LEU A O 1
ATOM 1595 N N . LEU A 1 206 ? -11.966 1.377 12.515 1.00 97.25 206 LEU A N 1
ATOM 1596 C CA . LEU A 1 206 ? -11.617 2.529 11.678 1.00 97.25 206 LEU A CA 1
ATOM 1597 C C . LEU A 1 206 ? -12.550 3.720 11.938 1.00 97.25 206 LEU A C 1
ATOM 1599 O O . LEU A 1 206 ? -12.087 4.857 12.000 1.00 97.25 206 LEU A O 1
ATOM 1603 N N . LEU A 1 207 ? -13.851 3.476 12.121 1.00 96.62 207 LEU A N 1
ATOM 1604 C CA . LEU A 1 207 ? -14.813 4.529 12.458 1.00 96.62 207 LEU A CA 1
ATOM 1605 C C . LEU A 1 207 ? -14.604 5.069 13.877 1.00 96.62 207 LEU A C 1
ATOM 1607 O O . LEU A 1 207 ? -14.752 6.274 14.066 1.00 96.62 207 LEU A O 1
ATOM 1611 N N . ASP A 1 208 ? -14.179 4.243 14.834 1.00 96.56 208 ASP A N 1
ATOM 1612 C CA . ASP A 1 208 ? -13.759 4.707 16.162 1.00 96.56 208 ASP A CA 1
ATOM 1613 C C . ASP A 1 208 ? -12.588 5.694 16.062 1.00 96.56 208 ASP A C 1
ATOM 1615 O O . ASP A 1 208 ? -12.597 6.760 16.682 1.00 96.56 208 ASP A O 1
ATOM 1619 N N . LYS A 1 209 ? -11.596 5.397 15.211 1.00 96.25 209 LYS A N 1
ATOM 1620 C CA . LYS A 1 209 ? -10.467 6.306 14.958 1.00 96.25 209 LYS A CA 1
ATOM 1621 C C . LYS A 1 209 ? -10.892 7.618 14.292 1.00 96.25 209 LYS A C 1
ATOM 1623 O O . LYS A 1 209 ? -10.241 8.638 14.504 1.00 96.25 209 LYS A O 1
ATOM 1628 N N . MET A 1 210 ? -11.996 7.635 13.543 1.00 96.12 210 MET A N 1
ATOM 1629 C CA . MET A 1 210 ? -12.542 8.868 12.962 1.00 96.12 210 MET A CA 1
ATOM 1630 C C . MET A 1 210 ? -13.131 9.810 14.011 1.00 96.12 210 MET A C 1
ATOM 1632 O O . MET A 1 210 ? -13.282 10.996 13.728 1.00 96.12 210 MET A O 1
ATOM 1636 N N . CYS A 1 211 ? -13.467 9.335 15.211 1.00 95.00 211 CYS A N 1
ATOM 1637 C CA . CYS A 1 211 ? -14.136 10.161 16.212 1.00 95.00 211 CYS A CA 1
ATOM 1638 C C . CYS A 1 211 ? -13.260 11.308 16.747 1.00 95.00 211 CYS A C 1
ATOM 1640 O O . CYS A 1 211 ? -13.801 12.310 17.210 1.00 95.00 211 CYS A O 1
ATOM 1642 N N . SER A 1 212 ? -11.930 11.201 16.639 1.00 93.31 212 SER A N 1
ATOM 1643 C CA . SER A 1 212 ? -10.993 12.290 16.957 1.00 93.31 212 SER A CA 1
ATOM 1644 C C . SER A 1 212 ? -10.855 13.330 15.837 1.00 93.31 212 SER A C 1
ATOM 1646 O O . SER A 1 212 ? -10.258 14.383 16.050 1.00 93.31 212 SER A O 1
ATOM 1648 N N . GLN A 1 213 ? -11.400 13.061 14.646 1.00 95.00 213 GLN A N 1
ATOM 1649 C CA . GLN A 1 213 ? -11.318 13.965 13.504 1.00 95.00 213 GLN A CA 1
ATOM 1650 C C . GLN A 1 213 ? -12.381 15.075 13.591 1.00 95.00 213 GLN A C 1
ATOM 1652 O O . GLN A 1 213 ? -13.499 14.831 14.079 1.00 95.00 213 GLN A O 1
ATOM 1657 N N . PRO A 1 214 ? -12.089 16.284 13.066 1.00 95.06 214 PRO A N 1
ATOM 1658 C CA . PRO A 1 214 ? -13.067 17.366 13.007 1.00 95.06 214 PRO A CA 1
ATOM 1659 C C . PRO A 1 214 ? -14.364 16.931 12.315 1.00 95.06 214 PRO A C 1
ATOM 1661 O O . PRO A 1 214 ? -14.350 16.120 11.386 1.00 95.06 214 PRO A O 1
ATOM 1664 N N . GLU A 1 215 ? -15.497 17.483 12.754 1.00 94.25 215 GLU A N 1
ATOM 1665 C CA . GLU A 1 215 ? -16.824 17.105 12.243 1.00 94.25 215 GLU A CA 1
ATOM 1666 C C . GLU A 1 215 ? -16.936 17.241 10.723 1.00 94.25 215 GLU A C 1
ATOM 1668 O O . GLU A 1 215 ? -17.440 16.337 10.060 1.00 94.25 215 GLU A O 1
ATOM 1673 N N . GLU A 1 216 ? -16.383 18.317 10.167 1.00 93.88 216 GLU A N 1
ATOM 1674 C CA . GLU A 1 216 ? -16.307 18.540 8.724 1.00 93.88 216 GLU A CA 1
ATOM 1675 C C . GLU A 1 216 ? -15.661 17.352 7.989 1.00 93.88 216 GLU A C 1
ATOM 1677 O O . GLU A 1 216 ? -16.201 16.862 6.999 1.00 93.88 216 GLU A O 1
ATOM 1682 N N . VAL A 1 217 ? -14.548 16.820 8.511 1.00 95.56 217 VAL A N 1
ATOM 1683 C CA . VAL A 1 217 ? -13.837 15.672 7.918 1.00 95.56 217 VAL A CA 1
ATOM 1684 C C . VAL A 1 217 ? -14.723 14.437 7.915 1.00 95.56 217 VAL A C 1
ATOM 1686 O O . VAL A 1 217 ? -14.820 13.741 6.905 1.00 95.56 217 VAL A O 1
ATOM 1689 N N . ARG A 1 218 ? -15.404 14.180 9.035 1.00 95.94 218 ARG A N 1
ATOM 1690 C CA . ARG A 1 218 ? -16.319 13.044 9.185 1.00 95.94 218 ARG A CA 1
ATOM 1691 C C . ARG A 1 218 ? -17.508 13.149 8.229 1.00 95.94 218 ARG A C 1
ATOM 1693 O O . ARG A 1 218 ? -17.891 12.152 7.618 1.00 95.94 218 ARG A O 1
ATOM 1700 N N . LEU A 1 219 ? -18.070 14.345 8.052 1.00 94.12 219 LEU A N 1
ATOM 1701 C CA . LEU A 1 219 ? -19.174 14.588 7.120 1.00 94.12 219 LEU A CA 1
ATOM 1702 C C . LEU A 1 219 ? -18.752 14.378 5.661 1.00 94.12 219 LEU A C 1
ATOM 1704 O O . LEU A 1 219 ? -19.461 13.701 4.915 1.00 94.12 219 LEU A O 1
ATOM 1708 N N . VAL A 1 220 ? -17.584 14.892 5.263 1.00 95.25 220 VAL A N 1
ATOM 1709 C CA . VAL A 1 220 ? -17.054 14.694 3.905 1.00 95.25 220 VAL A CA 1
ATOM 1710 C C . VAL A 1 220 ? -16.709 13.222 3.658 1.00 95.25 220 VAL A C 1
ATOM 1712 O O . VAL A 1 220 ? -17.076 12.677 2.618 1.00 95.25 220 VAL A O 1
ATOM 1715 N N . PHE A 1 221 ? -16.081 12.542 4.624 1.00 96.31 221 PHE A N 1
ATOM 1716 C CA . PHE A 1 221 ? -15.823 11.101 4.548 1.00 96.31 221 PHE A CA 1
ATOM 1717 C C . PHE A 1 221 ? -17.120 10.309 4.352 1.00 96.31 221 PHE A C 1
ATOM 1719 O O . PHE A 1 221 ? -17.196 9.451 3.473 1.00 96.31 221 PHE A O 1
ATOM 1726 N N . ARG A 1 222 ? -18.171 10.622 5.125 1.00 95.94 222 ARG A N 1
ATOM 1727 C CA . ARG A 1 222 ? -19.479 9.978 4.963 1.00 95.94 222 ARG A CA 1
ATOM 1728 C C . ARG A 1 222 ? -20.049 10.205 3.572 1.00 95.94 222 ARG A C 1
ATOM 1730 O O . ARG A 1 222 ? -20.563 9.254 2.995 1.00 95.94 222 ARG A O 1
ATOM 1737 N N . ARG A 1 223 ? -19.965 11.424 3.039 1.00 95.12 223 ARG A N 1
ATOM 1738 C CA . ARG A 1 223 ? -20.460 11.719 1.693 1.00 95.12 223 ARG A CA 1
ATOM 1739 C C . ARG A 1 223 ? -19.763 10.852 0.643 1.00 95.12 223 ARG A C 1
ATOM 1741 O O . ARG A 1 223 ? -20.441 10.162 -0.105 1.00 95.12 223 ARG A O 1
ATOM 1748 N N . PHE A 1 224 ? -18.431 10.775 0.678 1.00 96.31 224 PHE A N 1
ATOM 1749 C CA . PHE A 1 224 ? -17.684 9.878 -0.211 1.00 96.31 224 PHE A CA 1
ATOM 1750 C C . PHE A 1 224 ? -18.056 8.400 -0.023 1.00 96.31 224 PHE A C 1
ATOM 1752 O O . PHE A 1 224 ? -18.073 7.645 -0.992 1.00 96.31 224 PHE A O 1
ATOM 1759 N N . ALA A 1 225 ? -18.364 7.966 1.201 1.00 95.69 225 ALA A N 1
ATOM 1760 C CA . ALA A 1 225 ? -18.841 6.609 1.459 1.00 95.69 225 ALA A CA 1
ATOM 1761 C C . ALA A 1 225 ? -20.231 6.361 0.845 1.00 95.69 225 ALA A C 1
ATOM 1763 O O . ALA A 1 225 ? -20.432 5.341 0.186 1.00 95.69 225 ALA A O 1
ATOM 1764 N N . GLN A 1 226 ? -21.155 7.314 0.990 1.00 95.25 226 GLN A N 1
ATOM 1765 C CA . GLN A 1 226 ? -22.502 7.258 0.415 1.00 95.25 226 GLN A CA 1
ATOM 1766 C C . GLN A 1 226 ? -22.475 7.236 -1.115 1.00 95.25 226 GLN A C 1
ATOM 1768 O O . GLN A 1 226 ? -23.173 6.420 -1.713 1.00 95.25 226 GLN A O 1
ATOM 1773 N N . ASP A 1 227 ? -21.609 8.036 -1.741 1.00 94.50 227 ASP A N 1
ATOM 1774 C CA . ASP A 1 227 ? -21.409 8.045 -3.198 1.00 94.50 227 ASP A CA 1
ATOM 1775 C C . ASP A 1 227 ? -20.926 6.678 -3.731 1.00 94.50 227 ASP A C 1
ATOM 1777 O O . ASP A 1 227 ? -21.077 6.367 -4.911 1.00 94.50 227 ASP A O 1
ATOM 1781 N N . ARG A 1 228 ? -20.369 5.828 -2.856 1.00 92.75 228 ARG A N 1
ATOM 1782 C CA . ARG A 1 228 ? -19.959 4.444 -3.155 1.00 92.75 228 ARG A CA 1
ATOM 1783 C C . ARG A 1 228 ? -20.960 3.388 -2.674 1.00 92.75 228 ARG A C 1
ATOM 1785 O O . ARG A 1 228 ? -20.627 2.204 -2.649 1.00 92.75 228 ARG A O 1
ATOM 1792 N N . GLY A 1 229 ? -22.163 3.798 -2.272 1.00 94.19 229 GLY A N 1
ATOM 1793 C CA . GLY A 1 229 ? -23.221 2.907 -1.791 1.00 94.19 229 GLY A CA 1
ATOM 1794 C C . GLY A 1 229 ? -23.004 2.367 -0.373 1.00 94.19 229 GLY A C 1
ATOM 1795 O O . GLY A 1 229 ? -23.630 1.379 0.005 1.00 94.19 229 GLY A O 1
ATOM 1796 N N . LEU A 1 230 ? -22.118 2.976 0.421 1.00 93.50 230 LEU A N 1
ATOM 1797 C CA . LEU A 1 230 ? -21.871 2.579 1.807 1.00 93.50 230 LEU A CA 1
ATOM 1798 C C . LEU A 1 230 ? -22.713 3.427 2.766 1.00 93.50 230 LEU A C 1
ATOM 1800 O O . LEU A 1 230 ? -22.733 4.655 2.684 1.00 93.50 230 LEU A O 1
ATOM 1804 N N . SER A 1 231 ? -23.355 2.770 3.733 1.00 91.06 231 SER A N 1
ATOM 1805 C CA . SER A 1 231 ? -24.023 3.442 4.849 1.00 91.06 231 SER A CA 1
ATOM 1806 C C . SER A 1 231 ? -23.128 3.421 6.086 1.00 91.06 231 SER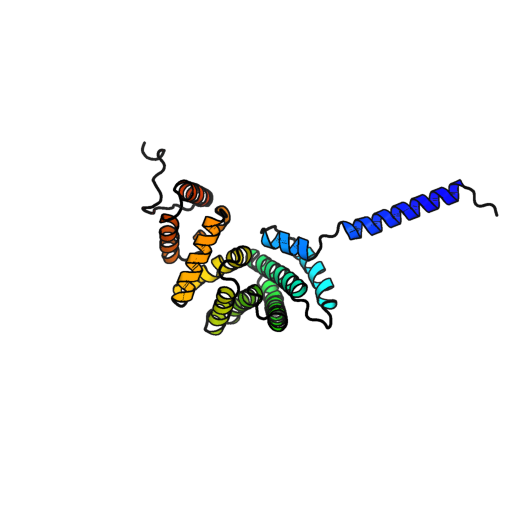 A C 1
ATOM 1808 O O . SER A 1 231 ? -22.696 2.354 6.523 1.00 91.06 231 SER A O 1
ATOM 1810 N N . ILE A 1 232 ? -22.849 4.597 6.654 1.00 92.88 232 ILE A N 1
ATOM 1811 C CA . ILE A 1 232 ? -22.099 4.734 7.908 1.00 92.88 232 ILE A CA 1
ATOM 1812 C C . ILE A 1 232 ? -23.084 5.006 9.040 1.00 92.88 232 ILE A C 1
ATOM 1814 O O . ILE A 1 232 ? -23.567 6.131 9.193 1.00 92.88 232 ILE A O 1
ATOM 1818 N N . SER A 1 233 ? -23.313 3.985 9.863 1.00 88.94 233 SER A N 1
ATOM 1819 C CA . SER A 1 233 ? -23.977 4.115 11.158 1.00 88.94 233 SER A CA 1
ATOM 1820 C C . SER A 1 233 ? -22.931 3.988 12.261 1.00 88.94 233 SER A C 1
ATOM 1822 O O . SER A 1 233 ? -22.404 2.904 12.500 1.00 88.94 233 SER A O 1
ATOM 1824 N N . HIS A 1 234 ? -22.579 5.112 12.886 1.00 93.25 234 HIS A N 1
ATOM 1825 C CA . HIS A 1 234 ? -21.615 5.153 13.981 1.00 93.25 234 HIS A CA 1
ATOM 1826 C C . HIS A 1 234 ? -21.887 6.366 14.881 1.00 93.25 234 HIS A C 1
ATOM 1828 O O . HIS A 1 234 ? -22.164 7.438 14.332 1.00 93.25 234 HIS A O 1
ATOM 1834 N N . PRO A 1 235 ? -21.781 6.257 16.223 1.00 90.50 235 PRO A N 1
ATOM 1835 C CA . PRO A 1 235 ? -22.141 7.339 17.148 1.00 90.50 235 PRO A CA 1
ATOM 1836 C C . PRO A 1 235 ? -21.430 8.660 16.866 1.00 90.50 235 PRO A C 1
ATOM 1838 O O . PRO A 1 235 ? -22.012 9.732 17.000 1.00 90.50 235 PRO A O 1
ATOM 1841 N N . CYS A 1 236 ? -20.177 8.592 16.420 1.00 90.88 236 CYS A N 1
ATOM 1842 C CA . CYS A 1 236 ? -19.415 9.787 16.100 1.00 90.88 236 CYS A CA 1
ATOM 1843 C C . CYS A 1 236 ? -19.629 10.298 14.682 1.00 90.88 236 CYS A C 1
ATOM 1845 O O . CYS A 1 236 ? -18.837 11.100 14.226 1.00 90.88 236 CYS A O 1
ATOM 1847 N N . PHE A 1 237 ? -20.663 9.896 13.951 1.00 91.25 237 PHE A N 1
ATOM 1848 C CA . PHE A 1 237 ? -21.038 10.576 12.716 1.00 91.25 237 PHE A CA 1
ATOM 1849 C C . PHE A 1 237 ? -22.448 11.161 12.909 1.00 91.25 237 PHE A C 1
ATOM 1851 O O . PHE A 1 237 ? -23.411 10.399 13.007 1.00 91.25 237 PHE A O 1
ATOM 1858 N N . PRO A 1 238 ? -22.610 12.496 12.968 1.00 76.06 238 PRO A N 1
ATOM 1859 C CA . PRO A 1 238 ? -23.896 13.122 13.288 1.00 76.06 238 PRO A CA 1
ATOM 1860 C C . PRO A 1 238 ? -24.918 12.817 12.194 1.00 76.06 238 PRO A C 1
ATOM 1862 O O . PRO A 1 238 ? -24.563 12.837 11.024 1.00 76.06 238 PRO A O 1
ATOM 1865 N N . VAL A 1 239 ? -26.177 12.516 12.516 1.00 68.62 239 VAL A N 1
ATOM 1866 C CA . VAL A 1 239 ? -27.227 12.310 11.495 1.00 68.62 239 VAL A CA 1
ATOM 1867 C C . VAL A 1 239 ? -27.417 13.618 10.722 1.00 68.62 239 VAL A C 1
ATOM 1869 O O . VAL A 1 239 ? -27.590 14.670 11.337 1.00 68.62 239 VAL A O 1
ATOM 1872 N N . SER A 1 240 ? -27.353 13.579 9.387 1.00 57.94 240 SER A N 1
ATOM 1873 C CA . SER A 1 240 ? -27.544 14.783 8.567 1.00 57.94 240 SER A CA 1
ATOM 1874 C C . SER A 1 240 ? -28.918 15.393 8.850 1.00 57.94 240 SER A C 1
ATOM 1876 O O . SER A 1 240 ? -29.914 14.673 8.843 1.00 57.94 240 SER A O 1
ATOM 1878 N N . ALA A 1 241 ? -28.981 16.710 9.073 1.00 52.22 241 ALA A N 1
ATOM 1879 C CA . ALA A 1 241 ? -30.209 17.423 9.446 1.00 52.22 241 ALA A CA 1
ATOM 1880 C C . ALA A 1 241 ? -31.389 17.198 8.470 1.00 52.22 241 ALA A C 1
ATOM 1882 O O . ALA A 1 241 ? -32.536 17.211 8.899 1.00 52.22 241 ALA A O 1
ATOM 1883 N N . ASN A 1 242 ? -31.110 16.878 7.199 1.00 52.03 242 ASN A N 1
ATOM 1884 C CA . ASN A 1 242 ? -32.104 16.533 6.170 1.00 52.03 242 ASN A CA 1
ATOM 1885 C C . ASN A 1 242 ? -32.764 15.143 6.318 1.00 52.03 242 ASN A C 1
ATOM 1887 O O . ASN A 1 242 ? -33.517 14.743 5.441 1.00 52.03 242 ASN A O 1
ATOM 1891 N N . GLN A 1 243 ? -32.480 14.387 7.383 1.00 49.16 243 GLN A N 1
ATOM 1892 C CA . GLN A 1 243 ? -33.117 13.090 7.673 1.00 49.16 243 GLN A CA 1
ATOM 1893 C C . GLN A 1 243 ? -34.017 13.125 8.927 1.00 49.16 243 GLN A C 1
ATOM 1895 O O . GLN A 1 243 ? -34.395 12.075 9.436 1.00 49.16 243 GLN A O 1
ATOM 1900 N N . ARG A 1 244 ? -34.350 14.320 9.446 1.00 45.00 244 ARG A N 1
ATOM 1901 C CA . ARG A 1 244 ? -35.318 14.522 10.549 1.00 45.00 244 ARG A CA 1
ATOM 1902 C C . ARG A 1 244 ? -36.667 15.081 10.068 1.00 45.00 244 ARG A C 1
ATOM 1904 O O . ARG A 1 244 ? -37.265 15.893 10.771 1.00 45.00 244 ARG A O 1
ATOM 1911 N N . SER A 1 245 ? -37.107 14.698 8.871 1.00 38.03 245 SER A N 1
ATOM 1912 C CA . SER A 1 245 ? -38.441 15.014 8.340 1.00 38.03 245 SER A CA 1
ATOM 1913 C C . SER A 1 245 ? -39.243 13.740 8.151 1.00 38.03 245 SER A C 1
ATOM 1915 O O . SER A 1 245 ? -38.714 12.869 7.421 1.00 38.03 245 SER A O 1
#

pLDDT: mean 87.32, std 12.54, range [38.03, 98.5]

Sequence (245 aa):
MVISAAVLNAVLVVIALAWLTSVATYTFRPTLQDIASHLMRGERYDSAALDQIVSRVGSDAGWFCDPKLRRNVLLIRLRLLSNAFEAGDAAAMDLRLPDVTDAAKRLIACSPAESIGWLALYWAETRTLGFGPSAISYLTQSYALAPHEMWVQLFRAPLALRAYNFLPEKLRQQTLDDFVDIVGARQLPTAVVIYQAAPVATRVLLLDKMCSQPEEVRLVFRRFAQDRGLSISHPCFPVSANQRS

Radius of gyration: 23.94 Å; chains: 1; bounding box: 67×48×78 Å

Foldseek 3Di:
DDDDPVNVVVVVVVVVVVVCVVVCVVVPDQDLVNVLVCVLVVDDDDLVVLVVVLVVLVVVCDDDQDLVSLVSSLSSLVVQLVVCVVVVPPVSNVVSLVVNLVSLVSNCVSPVLPLVSLVSNLVSCCVPVNDDDSSLVSLVSSCVNCLQPLSSLLVNLLVCQLCLVVHDPVSNVSSLVSLLSCLVVVVLLSSLVSLVSHDPVVNLVNVVSCLPPDLVSLVVSQVSNVVVVHHDDDPSHDDPPVVPD

Secondary structure (DSSP, 8-state):
----HHHHHHHHHHHHHHHHHHHHHHHTSPPHHHHHHHHHTT----HHHHHHHHHHHHHH--SS--HHHHHHHHHHHHHHHHHHHHHT-HHHHHHHHHHHHHHHHHHHHH-TT-HHHHHHHHHHHHHHT-SSHHHHHHHHHHHHH-TT-HHHHHHHHHHHHHTGGGS-HHHHHHHHHHHHHHHHTT-HHHHHHHHHHS-HHHHHHHHHHHTTS-HHHHHHHHHHHHHTT-----TTSPPPGGG--